Protein AF-A0A2W1N5X2-F1 (afdb_monomer)

Structure (mmCIF, N/CA/C/O backbone):
data_AF-A0A2W1N5X2-F1
#
_entry.id   AF-A0A2W1N5X2-F1
#
loop_
_atom_site.group_PDB
_atom_site.id
_atom_site.type_symbol
_atom_site.label_atom_id
_atom_site.label_alt_id
_atom_site.label_comp_id
_atom_site.label_asym_id
_atom_site.label_entity_id
_atom_site.label_seq_id
_atom_site.pdbx_PDB_ins_code
_atom_site.Cartn_x
_atom_site.Cartn_y
_atom_site.Cartn_z
_atom_site.occupancy
_atom_site.B_iso_or_equiv
_atom_site.auth_seq_id
_atom_site.auth_comp_id
_atom_site.auth_asym_id
_atom_site.auth_atom_id
_atom_site.pdbx_PDB_model_num
ATOM 1 N N . MET A 1 1 ? -10.687 -0.517 40.585 1.00 43.50 1 MET A N 1
ATOM 2 C CA . MET A 1 1 ? -9.460 -0.458 39.748 1.00 43.50 1 MET A CA 1
ATOM 3 C C . MET A 1 1 ? -9.466 -1.416 38.550 1.00 43.50 1 MET A C 1
ATOM 5 O O . MET A 1 1 ? -9.151 -0.956 37.464 1.00 43.50 1 MET A O 1
ATOM 9 N N . LYS A 1 2 ? -9.880 -2.692 38.673 1.00 55.28 2 LYS A N 1
ATOM 10 C CA . LYS A 1 2 ? -9.843 -3.676 37.559 1.00 55.28 2 LYS A CA 1
ATOM 11 C C . LYS A 1 2 ? -10.588 -3.278 36.264 1.00 55.28 2 LYS A C 1
ATOM 13 O O . LYS A 1 2 ? -10.100 -3.613 35.194 1.00 55.28 2 LYS A O 1
ATOM 18 N N . ASN A 1 3 ? -11.721 -2.568 36.329 1.00 58.81 3 ASN A N 1
ATOM 19 C CA . ASN A 1 3 ? -12.485 -2.202 35.119 1.00 58.81 3 ASN A CA 1
ATOM 20 C C . ASN A 1 3 ? -11.907 -1.006 34.344 1.00 58.81 3 ASN A C 1
ATOM 22 O O . ASN A 1 3 ? -11.941 -1.031 33.120 1.00 58.81 3 ASN A O 1
ATOM 26 N N . LYS A 1 4 ? -11.323 -0.000 35.015 1.00 66.44 4 LYS A N 1
ATOM 27 C CA . LYS A 1 4 ? -10.674 1.134 34.324 1.00 66.44 4 LYS A CA 1
ATOM 28 C C . LYS A 1 4 ? -9.495 0.657 33.470 1.00 66.44 4 LYS A C 1
ATOM 30 O O . LYS A 1 4 ? -9.368 1.060 32.322 1.00 66.44 4 LYS A O 1
ATOM 35 N N . ASN A 1 5 ? -8.708 -0.286 33.989 1.00 75.25 5 ASN A N 1
ATOM 36 C CA . ASN A 1 5 ? -7.581 -0.864 33.255 1.00 75.25 5 ASN A CA 1
ATOM 37 C C . ASN A 1 5 ? -8.031 -1.599 31.981 1.00 75.25 5 ASN A C 1
ATOM 39 O O . ASN A 1 5 ? -7.321 -1.553 30.986 1.00 75.25 5 ASN A O 1
ATOM 43 N N . LYS A 1 6 ? -9.221 -2.221 31.973 1.00 78.62 6 LYS A N 1
ATOM 44 C CA . LYS A 1 6 ? -9.764 -2.889 30.776 1.00 78.62 6 LYS A CA 1
ATOM 45 C C . LYS A 1 6 ? -10.110 -1.906 29.657 1.00 78.62 6 LYS A C 1
ATOM 47 O O . LYS A 1 6 ? -9.840 -2.212 28.504 1.00 78.62 6 LYS A O 1
ATOM 52 N N . PHE A 1 7 ? -10.655 -0.734 29.989 1.00 80.94 7 PHE A N 1
ATOM 53 C CA . PHE A 1 7 ? -10.954 0.304 28.995 1.00 80.94 7 PHE A CA 1
ATOM 54 C C . PHE A 1 7 ? -9.687 0.905 28.380 1.00 80.94 7 PHE A C 1
ATOM 56 O O . PHE A 1 7 ? -9.640 1.093 27.169 1.00 80.94 7 PHE A O 1
ATOM 63 N N . TYR A 1 8 ? -8.645 1.152 29.182 1.00 84.94 8 TYR A N 1
ATOM 64 C CA . TYR A 1 8 ? -7.361 1.610 28.644 1.00 84.94 8 TYR A CA 1
ATOM 65 C C . TYR A 1 8 ? -6.706 0.555 27.754 1.00 84.94 8 TYR A C 1
ATOM 67 O O . TYR A 1 8 ? -6.216 0.898 26.688 1.00 84.94 8 TYR A O 1
ATOM 75 N N . ILE A 1 9 ? -6.753 -0.724 28.141 1.00 83.94 9 ILE A N 1
ATOM 76 C CA . ILE A 1 9 ? -6.239 -1.817 27.304 1.00 83.94 9 ILE A CA 1
ATOM 77 C C . ILE A 1 9 ? -6.994 -1.886 25.971 1.00 83.94 9 ILE A C 1
ATOM 79 O O . ILE A 1 9 ? -6.348 -1.969 24.933 1.00 83.94 9 ILE A O 1
ATOM 83 N N . LEU A 1 10 ? -8.327 -1.797 25.992 1.00 84.50 10 LEU A N 1
ATOM 84 C CA . LEU A 1 10 ? -9.173 -1.767 24.792 1.00 84.50 10 LEU A CA 1
ATOM 85 C C . LEU A 1 10 ? -8.774 -0.615 23.865 1.00 84.50 10 LEU A C 1
ATOM 87 O O . LEU A 1 10 ? -8.395 -0.824 22.715 1.00 84.50 10 LEU A O 1
ATOM 91 N N . PHE A 1 11 ? -8.759 0.607 24.402 1.00 87.00 11 PHE A N 1
ATOM 92 C CA . PHE A 1 11 ? -8.424 1.792 23.622 1.00 87.00 11 PHE A CA 1
ATOM 93 C C . PHE A 1 11 ? -7.002 1.718 23.054 1.00 87.00 11 PHE A C 1
ATOM 95 O O . PHE A 1 11 ? -6.792 1.983 21.873 1.00 87.00 11 PHE A O 1
ATOM 102 N N . SER A 1 12 ? -6.027 1.304 23.866 1.00 89.69 12 SER A N 1
ATOM 103 C CA . SER A 1 12 ? -4.644 1.138 23.423 1.00 89.69 12 SER A CA 1
ATOM 104 C C . SER A 1 12 ? -4.493 0.044 22.366 1.00 89.69 12 SER A C 1
ATOM 106 O O . SER A 1 12 ? -3.724 0.234 21.431 1.00 89.69 12 SER A O 1
ATOM 108 N N . THR A 1 13 ? -5.223 -1.068 22.470 1.00 88.19 13 THR A N 1
ATOM 109 C CA . THR A 1 13 ? -5.143 -2.177 21.504 1.00 88.19 13 THR A CA 1
ATOM 110 C C . THR A 1 13 ? -5.645 -1.738 20.133 1.00 88.19 13 THR A C 1
ATOM 112 O O . THR A 1 13 ? -4.928 -1.886 19.143 1.00 88.19 13 THR A O 1
ATOM 115 N N . VAL A 1 14 ? -6.829 -1.120 20.074 1.00 89.00 14 VAL A N 1
ATOM 116 C CA . VAL A 1 14 ? -7.392 -0.592 18.822 1.00 89.00 14 VAL A CA 1
ATOM 117 C C . VAL A 1 14 ? -6.499 0.500 18.236 1.00 89.00 14 VAL A C 1
ATOM 119 O O . VAL A 1 14 ? -6.201 0.476 17.043 1.00 89.00 14 VAL A O 1
ATOM 122 N N . LEU A 1 15 ? -6.016 1.428 19.068 1.00 92.19 15 LEU A N 1
ATOM 123 C CA . LEU A 1 15 ? -5.140 2.508 18.616 1.00 92.19 15 LEU A CA 1
ATOM 124 C C . LEU A 1 15 ? -3.841 1.968 18.007 1.00 92.19 15 LEU A C 1
ATOM 126 O O . LEU A 1 15 ? -3.434 2.414 16.936 1.00 92.19 15 LEU A O 1
ATOM 130 N N . VAL A 1 16 ? -3.205 0.991 18.659 1.00 91.88 16 VAL A N 1
ATOM 131 C CA . VAL A 1 16 ? -1.983 0.355 18.152 1.00 91.88 16 VAL A CA 1
ATOM 132 C C . VAL A 1 16 ? -2.253 -0.363 16.831 1.00 91.88 16 VAL A C 1
ATOM 134 O O . VAL A 1 16 ? -1.475 -0.188 15.896 1.00 91.88 16 VAL A O 1
ATOM 137 N N . LEU A 1 17 ? -3.358 -1.108 16.709 1.00 89.94 17 LEU A N 1
ATOM 138 C CA . LEU A 1 17 ? -3.732 -1.773 15.455 1.00 89.94 17 LEU A CA 1
ATOM 139 C C . LEU A 1 17 ? -3.897 -0.771 14.304 1.00 89.94 17 LEU A C 1
ATOM 141 O O . LEU A 1 17 ? -3.339 -0.978 13.228 1.00 89.94 17 LEU A O 1
ATOM 145 N N . ILE A 1 18 ? -4.594 0.343 14.544 1.00 90.00 18 ILE A N 1
ATOM 146 C CA . ILE A 1 18 ? -4.801 1.395 13.538 1.00 90.00 18 ILE A CA 1
ATOM 147 C C . ILE A 1 18 ? -3.471 2.047 13.141 1.00 90.00 18 ILE A C 1
ATOM 149 O O . ILE A 1 18 ? -3.194 2.201 11.952 1.00 90.00 18 ILE A O 1
ATOM 153 N N . VAL A 1 19 ? -2.628 2.411 14.111 1.00 93.69 19 VAL A N 1
ATOM 154 C CA . VAL A 1 19 ? -1.335 3.065 13.846 1.00 93.69 19 VAL A CA 1
ATOM 155 C C . VAL A 1 19 ? -0.389 2.140 13.083 1.00 93.69 19 VAL A C 1
ATOM 157 O O . VAL A 1 19 ? 0.277 2.591 12.149 1.00 93.69 19 VAL A O 1
ATOM 160 N N . LEU A 1 20 ? -0.347 0.851 13.432 1.00 90.31 20 LEU A N 1
ATOM 161 C CA . LEU A 1 20 ? 0.455 -0.141 12.717 1.00 90.31 20 LEU A CA 1
ATOM 162 C C . LEU A 1 20 ? -0.046 -0.336 11.285 1.00 90.31 20 LEU A C 1
ATOM 164 O O . LEU A 1 20 ? 0.768 -0.319 10.363 1.00 90.31 20 LEU A O 1
ATOM 168 N N . ASN A 1 21 ? -1.365 -0.446 11.087 1.00 89.62 21 ASN A N 1
ATOM 169 C CA . ASN A 1 21 ? -1.948 -0.563 9.751 1.00 89.62 21 ASN A CA 1
ATOM 170 C C . ASN A 1 21 ? -1.631 0.676 8.894 1.00 89.62 21 ASN A C 1
ATOM 172 O O . ASN A 1 21 ? -1.143 0.562 7.772 1.00 89.62 21 ASN A O 1
ATOM 176 N N . GLN A 1 22 ? -1.791 1.879 9.453 1.00 90.75 22 GLN A N 1
ATOM 177 C CA . GLN A 1 22 ? -1.467 3.114 8.739 1.00 90.75 22 GLN A CA 1
ATOM 178 C C . GLN A 1 22 ? 0.028 3.217 8.410 1.00 90.75 22 GLN A C 1
ATOM 180 O O . GLN A 1 22 ? 0.391 3.607 7.302 1.00 90.75 22 GLN A O 1
ATOM 185 N N . SER A 1 23 ? 0.905 2.842 9.344 1.00 91.75 23 SER A N 1
ATOM 186 C CA . SER A 1 23 ? 2.359 2.829 9.125 1.00 91.75 23 SER A CA 1
ATOM 187 C C . SER A 1 23 ? 2.753 1.866 8.005 1.00 91.75 23 SER A C 1
ATOM 189 O O . SER A 1 23 ? 3.571 2.207 7.151 1.00 91.75 23 SER A O 1
ATOM 191 N N . PHE A 1 24 ? 2.126 0.689 7.972 1.00 89.81 24 PHE A N 1
ATOM 192 C CA . PHE A 1 24 ? 2.293 -0.296 6.910 1.00 89.81 24 PHE A CA 1
ATOM 193 C C . PHE A 1 24 ? 1.884 0.283 5.548 1.00 89.81 24 PHE A C 1
ATOM 195 O O . PHE A 1 24 ? 2.687 0.265 4.617 1.00 89.81 24 PHE A O 1
ATOM 202 N N . ILE A 1 25 ? 0.695 0.887 5.438 1.00 87.69 25 ILE A N 1
ATOM 203 C CA . ILE A 1 25 ? 0.225 1.512 4.189 1.00 87.69 25 ILE A CA 1
ATOM 204 C C . ILE A 1 25 ? 1.207 2.588 3.709 1.00 87.69 25 ILE A C 1
ATOM 206 O O . ILE A 1 25 ? 1.592 2.599 2.540 1.00 87.69 25 ILE A O 1
ATOM 210 N N . GLN A 1 26 ? 1.653 3.470 4.608 1.00 89.06 26 GLN A N 1
ATOM 211 C CA . GLN A 1 26 ? 2.588 4.544 4.262 1.00 89.06 26 GLN A CA 1
ATOM 212 C C . GLN A 1 26 ? 3.928 4.008 3.745 1.00 89.06 26 GLN A C 1
ATOM 214 O O . GLN A 1 26 ? 4.454 4.511 2.751 1.00 89.06 26 GLN A O 1
ATOM 219 N N . TYR A 1 27 ? 4.454 2.949 4.364 1.00 88.31 27 TYR A N 1
ATOM 220 C CA . TYR A 1 27 ? 5.669 2.282 3.899 1.00 88.31 27 TYR A CA 1
ATOM 221 C C . TYR A 1 27 ? 5.528 1.758 2.456 1.00 88.31 27 TYR A C 1
ATOM 223 O O . TYR A 1 27 ? 6.409 1.972 1.615 1.00 88.31 27 TYR A O 1
ATOM 231 N N . PHE A 1 28 ? 4.400 1.120 2.130 1.00 85.12 28 PHE A N 1
ATOM 232 C CA . PHE A 1 28 ? 4.164 0.592 0.783 1.00 85.12 28 PHE A CA 1
ATOM 233 C C . PHE A 1 28 ? 3.902 1.681 -0.261 1.00 85.12 28 PHE A C 1
ATOM 235 O O . PHE A 1 28 ? 4.399 1.575 -1.384 1.00 85.12 28 PHE A O 1
ATOM 242 N N . LEU A 1 29 ? 3.198 2.758 0.100 1.00 82.94 29 LEU A N 1
ATOM 243 C CA . LEU A 1 29 ? 3.015 3.914 -0.784 1.00 82.94 29 LEU A CA 1
ATOM 244 C C . LEU A 1 29 ? 4.345 4.577 -1.154 1.00 82.94 29 LEU A C 1
ATOM 246 O O . LEU A 1 29 ? 4.505 5.033 -2.285 1.00 82.94 29 LEU A O 1
ATOM 250 N N . HIS A 1 30 ? 5.319 4.591 -0.242 1.00 81.19 30 HIS A N 1
ATOM 251 C CA . HIS A 1 30 ? 6.655 5.082 -0.567 1.00 81.19 30 HIS A CA 1
ATOM 252 C C . HIS A 1 30 ? 7.349 4.190 -1.607 1.00 81.19 30 HIS A C 1
ATOM 254 O O . HIS A 1 30 ? 7.916 4.695 -2.572 1.00 81.19 30 HIS A O 1
ATOM 260 N N . THR A 1 31 ? 7.260 2.865 -1.460 1.00 79.56 31 THR A N 1
ATOM 261 C CA . THR A 1 31 ? 7.902 1.909 -2.385 1.00 79.56 31 THR A CA 1
ATOM 262 C C . THR A 1 31 ? 7.312 1.996 -3.798 1.00 79.56 31 THR A C 1
ATOM 264 O O . THR A 1 31 ? 8.042 1.914 -4.783 1.00 79.56 31 THR A O 1
ATOM 267 N N . LYS A 1 32 ? 6.008 2.273 -3.917 1.00 82.31 32 LYS A N 1
ATOM 268 C CA . LYS A 1 32 ? 5.355 2.527 -5.210 1.00 82.31 32 LYS A CA 1
ATOM 269 C C . LYS A 1 32 ? 5.988 3.651 -6.024 1.00 82.31 32 LYS A C 1
ATOM 271 O O . LYS A 1 32 ? 5.991 3.595 -7.252 1.00 82.31 32 LYS A O 1
ATOM 276 N N . LYS A 1 33 ? 6.482 4.699 -5.360 1.00 81.69 33 LYS A N 1
ATOM 277 C CA . LYS A 1 33 ? 7.105 5.836 -6.046 1.00 81.69 33 LYS A CA 1
ATOM 278 C C . LYS A 1 33 ? 8.379 5.407 -6.775 1.00 81.69 33 LYS A C 1
ATOM 280 O O . LYS A 1 33 ? 8.617 5.853 -7.897 1.00 81.69 33 LYS A O 1
ATOM 285 N N . ASP A 1 34 ? 9.154 4.520 -6.159 1.00 82.69 34 ASP A N 1
ATOM 286 C CA . ASP A 1 34 ? 10.386 3.985 -6.736 1.00 82.69 34 ASP A CA 1
ATOM 287 C C . ASP A 1 34 ? 10.080 3.046 -7.917 1.00 82.69 34 ASP A C 1
ATOM 289 O O . ASP A 1 34 ? 10.733 3.127 -8.958 1.00 82.69 34 ASP A O 1
ATOM 293 N N . GLU A 1 35 ? 9.028 2.225 -7.812 1.00 86.44 35 GLU A N 1
ATOM 294 C CA . GLU A 1 35 ? 8.560 1.360 -8.908 1.00 86.44 35 GLU A CA 1
ATOM 295 C C . GLU A 1 35 ? 8.083 2.174 -10.124 1.00 86.44 35 GLU A C 1
ATOM 297 O O . GLU A 1 35 ? 8.447 1.867 -11.261 1.00 86.44 35 GLU A O 1
ATOM 302 N N . ALA A 1 36 ? 7.350 3.271 -9.905 1.00 89.94 36 ALA A N 1
ATOM 303 C CA . ALA A 1 36 ? 6.938 4.174 -10.982 1.00 89.94 36 ALA A CA 1
ATOM 304 C C . ALA A 1 36 ? 8.138 4.842 -11.680 1.00 89.94 36 ALA A C 1
ATOM 306 O O . ALA A 1 36 ? 8.142 5.009 -12.903 1.00 89.94 36 ALA A O 1
ATOM 307 N N . LEU A 1 37 ? 9.179 5.204 -10.919 1.00 89.06 37 LEU A N 1
ATOM 308 C CA . LEU A 1 37 ? 10.418 5.740 -11.479 1.00 89.06 37 LEU A CA 1
ATOM 309 C C . LEU A 1 37 ? 11.132 4.697 -12.352 1.00 89.06 37 LEU A C 1
ATOM 311 O O . LEU A 1 37 ? 11.557 5.029 -13.459 1.00 89.06 37 LEU A O 1
ATOM 315 N N . LEU A 1 38 ? 11.233 3.449 -11.886 1.00 90.19 38 LEU A N 1
ATOM 316 C CA . LEU A 1 38 ? 11.813 2.342 -12.650 1.00 90.19 38 LEU A CA 1
ATOM 317 C C . LEU A 1 38 ? 11.075 2.127 -13.980 1.00 90.19 38 LEU A C 1
ATOM 319 O O . LEU A 1 38 ? 11.723 2.087 -15.026 1.00 90.19 38 L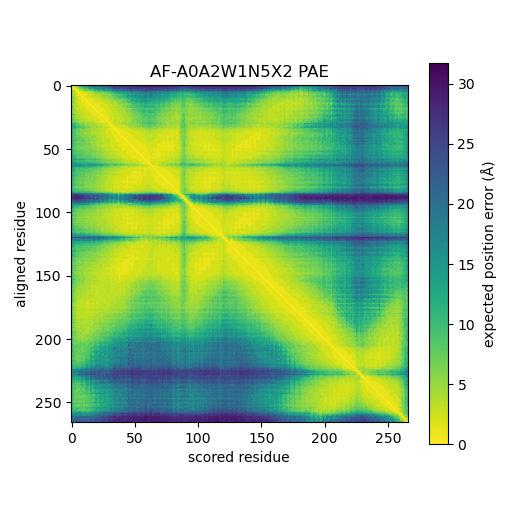EU A O 1
ATOM 323 N N . ILE A 1 39 ? 9.740 2.038 -13.954 1.00 92.81 39 ILE A N 1
ATOM 324 C CA . ILE A 1 39 ? 8.909 1.846 -15.157 1.00 92.81 39 ILE A CA 1
ATOM 325 C C . ILE A 1 39 ? 9.127 2.992 -16.150 1.00 92.81 39 ILE A C 1
ATOM 327 O O . ILE A 1 39 ? 9.287 2.756 -17.348 1.00 92.81 39 ILE A O 1
ATOM 331 N N . ASN A 1 40 ? 9.218 4.234 -15.669 1.00 93.69 40 ASN A N 1
ATOM 332 C CA . ASN A 1 40 ? 9.481 5.385 -16.528 1.00 93.69 40 ASN A CA 1
ATOM 333 C C . ASN A 1 40 ? 10.879 5.326 -17.177 1.00 93.69 40 ASN A C 1
ATOM 335 O O . ASN A 1 40 ? 11.014 5.548 -18.380 1.00 93.69 40 ASN A O 1
ATOM 339 N N . ILE A 1 41 ? 11.923 4.977 -16.414 1.00 92.75 41 ILE A N 1
ATOM 340 C CA . ILE A 1 41 ? 13.295 4.826 -16.938 1.00 92.75 41 ILE A CA 1
ATOM 341 C C . ILE A 1 41 ? 13.374 3.661 -17.940 1.00 92.75 41 ILE A C 1
ATOM 343 O O . ILE A 1 41 ? 14.026 3.782 -18.981 1.00 92.75 41 ILE A O 1
ATOM 347 N N . ALA A 1 42 ? 12.674 2.554 -17.680 1.00 93.62 42 ALA A N 1
ATOM 348 C CA . ALA A 1 42 ? 12.537 1.447 -18.623 1.00 93.62 42 ALA A CA 1
ATOM 349 C C . ALA A 1 42 ? 11.800 1.892 -19.902 1.00 93.62 42 ALA A C 1
ATOM 351 O O . ALA A 1 42 ? 12.253 1.638 -21.019 1.00 93.62 42 ALA A O 1
ATOM 352 N N . GLY A 1 43 ? 10.718 2.660 -19.762 1.00 95.75 43 GLY A N 1
ATOM 353 C CA . GLY A 1 43 ? 9.997 3.262 -20.880 1.00 95.75 43 GLY A CA 1
ATOM 354 C C . GLY A 1 43 ? 10.875 4.191 -21.724 1.00 95.75 43 GLY A C 1
ATOM 355 O O . GLY A 1 43 ? 10.809 4.142 -22.956 1.00 95.75 43 GLY A O 1
ATOM 356 N N . GLN A 1 44 ? 11.747 4.971 -21.077 1.00 96.38 44 GLN A N 1
ATOM 357 C CA . GLN A 1 44 ? 12.702 5.877 -21.717 1.00 96.38 44 GLN A CA 1
ATOM 358 C C . GLN A 1 44 ? 13.670 5.144 -22.659 1.00 96.38 44 GLN A C 1
ATOM 360 O O . GLN A 1 44 ? 14.038 5.705 -23.692 1.00 96.38 44 GLN A O 1
ATOM 365 N N . GLN A 1 45 ? 14.032 3.888 -22.368 1.00 97.31 45 GLN A N 1
ATOM 366 C CA . GLN A 1 45 ? 14.923 3.092 -23.224 1.00 97.31 45 GLN A CA 1
ATOM 367 C C . GLN A 1 45 ? 14.385 2.961 -24.655 1.00 97.31 45 GLN A C 1
ATOM 369 O O . GLN A 1 45 ? 15.138 3.036 -25.625 1.00 97.31 45 GLN A O 1
ATOM 374 N N . ARG A 1 46 ? 13.062 2.822 -24.803 1.00 97.75 46 ARG A N 1
ATOM 375 C CA . ARG A 1 46 ? 12.396 2.729 -26.111 1.00 97.75 46 ARG A CA 1
ATOM 376 C C . ARG A 1 46 ? 12.578 4.017 -26.904 1.00 97.75 46 ARG A C 1
ATOM 378 O O . ARG A 1 46 ? 12.989 3.973 -28.061 1.00 97.75 46 ARG A O 1
ATOM 385 N N . MET A 1 47 ? 12.352 5.160 -26.255 1.00 98.00 47 MET A N 1
ATOM 386 C CA . MET A 1 47 ? 12.548 6.482 -26.854 1.00 98.00 47 MET A CA 1
ATOM 387 C C . MET A 1 47 ? 14.011 6.708 -27.245 1.00 98.00 47 MET A C 1
ATOM 389 O O . MET A 1 47 ? 14.274 7.125 -28.370 1.00 98.00 47 MET A O 1
ATOM 393 N N . LEU A 1 48 ? 14.959 6.378 -26.363 1.00 98.25 48 LEU A N 1
ATOM 394 C CA . LEU A 1 48 ? 16.388 6.552 -26.628 1.00 98.25 48 LEU A CA 1
ATOM 395 C C . LEU A 1 48 ? 16.864 5.671 -27.791 1.00 98.25 48 LEU A C 1
ATOM 397 O O . LEU A 1 48 ? 17.545 6.175 -28.682 1.00 98.25 48 LEU A O 1
ATOM 401 N N . SER A 1 49 ? 16.423 4.409 -27.864 1.00 98.12 49 SER A N 1
ATOM 402 C CA . SER A 1 49 ? 16.745 3.512 -28.987 1.00 98.12 49 SER A CA 1
ATOM 403 C C . SER A 1 49 ? 16.268 4.068 -30.340 1.00 98.12 49 SER A C 1
ATOM 405 O O . SER A 1 49 ? 17.001 4.048 -31.331 1.00 98.12 49 SER A O 1
ATOM 407 N N . GLN A 1 50 ? 15.062 4.646 -30.376 1.00 98.19 50 GLN A N 1
ATOM 408 C CA . GLN A 1 50 ? 14.499 5.264 -31.577 1.00 98.19 50 GLN A CA 1
ATOM 409 C C . GLN A 1 50 ? 15.164 6.597 -31.914 1.00 98.19 50 GLN A C 1
ATOM 411 O O . GLN A 1 50 ? 15.375 6.902 -33.088 1.00 98.19 50 GLN A O 1
ATOM 416 N N . ARG A 1 51 ? 15.544 7.382 -30.902 1.00 98.19 51 ARG A N 1
ATOM 417 C CA . ARG A 1 51 ? 16.296 8.624 -31.084 1.00 98.19 51 ARG A CA 1
ATOM 418 C C . ARG A 1 51 ? 17.669 8.353 -31.695 1.00 98.19 51 ARG A C 1
ATOM 420 O O . ARG A 1 51 ? 18.042 9.051 -32.635 1.00 98.19 51 ARG A O 1
ATOM 427 N N . VAL A 1 52 ? 18.376 7.324 -31.223 1.00 96.94 52 VAL A N 1
ATOM 428 C CA . VAL A 1 52 ? 19.638 6.854 -31.818 1.00 96.94 52 VAL A CA 1
ATOM 429 C C . VAL A 1 52 ? 19.423 6.504 -33.290 1.00 96.94 52 VAL A C 1
ATOM 431 O O . VAL A 1 52 ? 20.077 7.093 -34.145 1.00 96.94 52 VAL A O 1
ATOM 434 N N . ASN A 1 53 ? 18.433 5.664 -33.608 1.00 95.75 53 ASN A N 1
ATOM 435 C CA . ASN A 1 53 ? 18.097 5.307 -34.991 1.00 95.75 53 ASN A CA 1
ATOM 436 C C . ASN A 1 53 ? 17.817 6.547 -35.878 1.00 95.75 53 ASN A C 1
ATOM 438 O O . ASN A 1 53 ? 18.385 6.725 -36.961 1.00 95.75 53 ASN A O 1
ATOM 442 N N . GLN A 1 54 ? 17.002 7.483 -35.382 1.00 97.56 54 GLN A N 1
ATOM 443 C CA . GLN A 1 54 ? 16.670 8.716 -36.097 1.00 97.56 54 GLN A CA 1
ATOM 444 C C . GLN A 1 54 ? 17.900 9.607 -36.340 1.00 97.56 54 GLN A C 1
ATOM 446 O O . GLN A 1 54 ? 18.043 10.193 -37.420 1.00 97.56 54 GLN A O 1
ATOM 451 N N . LEU A 1 55 ? 18.786 9.739 -35.350 1.00 95.88 55 LEU A N 1
ATOM 452 C CA . LEU A 1 55 ? 20.006 10.539 -35.460 1.00 95.88 55 LEU A CA 1
ATOM 453 C C . LEU A 1 55 ? 21.042 9.881 -36.377 1.00 95.88 55 LEU A C 1
ATOM 455 O O . LEU A 1 55 ? 21.738 10.600 -37.096 1.00 95.88 55 LEU A O 1
ATOM 459 N N . SER A 1 56 ? 21.095 8.548 -36.445 1.00 93.94 56 SER A N 1
ATOM 460 C CA . SER A 1 56 ? 21.890 7.823 -37.444 1.00 93.94 56 SER A CA 1
ATOM 461 C C . SER A 1 56 ? 21.439 8.159 -38.867 1.00 93.94 56 SER A C 1
ATOM 463 O O . SER A 1 56 ? 22.263 8.540 -39.700 1.00 93.94 56 SER A O 1
ATOM 465 N N . TYR A 1 57 ? 20.129 8.142 -39.133 1.00 95.31 57 TYR A N 1
ATOM 466 C CA . TYR A 1 57 ? 19.584 8.544 -40.435 1.00 95.31 57 TYR A CA 1
ATOM 467 C C . TYR A 1 57 ? 19.896 10.011 -40.778 1.00 95.31 57 TYR A C 1
ATOM 469 O O . TYR A 1 57 ? 20.345 10.326 -41.884 1.00 95.31 57 TYR A O 1
ATOM 477 N N . ARG A 1 58 ? 19.689 10.933 -39.827 1.00 95.00 58 ARG A N 1
ATOM 478 C CA . ARG A 1 58 ? 19.987 12.363 -40.026 1.00 95.00 58 ARG A CA 1
ATOM 479 C C . ARG A 1 58 ? 21.478 12.614 -40.244 1.00 95.00 58 ARG A C 1
ATOM 481 O O . ARG A 1 58 ? 21.828 13.481 -41.040 1.00 95.00 58 ARG A O 1
ATOM 488 N N . SER A 1 59 ? 22.347 11.854 -39.581 1.00 92.62 59 SER A N 1
ATOM 489 C CA . SER A 1 59 ? 23.796 11.959 -39.761 1.00 92.62 59 SER A CA 1
ATOM 490 C C . SER A 1 59 ? 24.205 11.637 -41.197 1.00 92.62 59 SER A C 1
ATOM 492 O O . SER A 1 59 ? 25.022 12.358 -41.751 1.00 92.62 59 SER A O 1
ATOM 494 N N . ILE A 1 60 ? 23.576 10.660 -41.853 1.00 92.25 60 ILE A N 1
ATOM 495 C CA . ILE A 1 60 ? 23.814 10.393 -43.284 1.00 92.25 60 ILE A CA 1
ATOM 496 C C . ILE A 1 60 ? 23.287 11.537 -44.144 1.00 92.25 60 ILE A C 1
ATOM 498 O O . ILE A 1 60 ? 24.011 12.099 -44.963 1.00 92.25 60 ILE A O 1
ATOM 502 N N . LYS A 1 61 ? 22.017 11.908 -43.938 1.00 93.38 61 LYS A N 1
ATOM 503 C CA . LYS A 1 61 ? 21.325 12.895 -44.777 1.00 93.38 61 LYS A CA 1
ATOM 504 C C . LYS A 1 61 ? 21.999 14.270 -44.767 1.00 93.38 61 LYS A C 1
ATOM 506 O O . LYS A 1 61 ? 21.927 14.991 -45.757 1.00 93.38 61 LYS A O 1
ATOM 511 N N . PHE A 1 62 ? 22.631 14.635 -43.654 1.00 92.75 62 PHE A N 1
ATOM 512 C CA . PHE A 1 62 ? 23.232 15.950 -43.443 1.00 92.75 62 PHE A CA 1
ATOM 513 C C . PHE A 1 62 ? 24.751 15.890 -43.225 1.00 92.75 62 PHE A C 1
ATOM 515 O O . PHE A 1 62 ? 25.296 16.726 -42.506 1.00 92.75 62 PHE A O 1
ATOM 522 N N . GLY A 1 63 ? 25.437 14.907 -43.819 1.00 87.50 63 GLY A N 1
ATOM 523 C CA . GLY A 1 63 ? 26.904 14.887 -43.899 1.00 87.50 63 GLY A CA 1
ATOM 524 C C . GLY A 1 63 ? 27.620 14.877 -42.543 1.00 87.50 63 GLY A C 1
ATOM 525 O O . GLY A 1 63 ? 28.592 15.596 -42.349 1.00 87.50 63 GLY A O 1
ATOM 526 N N . GLY A 1 64 ? 27.111 14.112 -41.579 1.00 86.81 64 GLY A N 1
ATOM 527 C CA . GLY A 1 64 ? 27.700 13.929 -40.251 1.00 86.81 64 GLY A CA 1
ATOM 528 C C . GLY A 1 64 ? 27.320 14.990 -39.216 1.00 86.81 64 GLY A C 1
ATOM 529 O O . GLY A 1 64 ? 27.698 14.852 -38.056 1.00 86.81 64 GLY A O 1
ATOM 530 N N . ARG A 1 65 ? 26.523 16.008 -39.578 1.00 92.44 65 ARG A N 1
ATOM 531 C CA . ARG A 1 65 ? 26.146 17.121 -38.680 1.00 92.44 65 ARG A CA 1
ATOM 532 C C . ARG A 1 65 ? 25.582 16.687 -37.321 1.00 92.44 65 ARG A C 1
ATOM 534 O O . ARG A 1 65 ? 25.797 17.374 -36.334 1.00 92.44 65 ARG A O 1
ATOM 541 N N . TYR A 1 66 ? 24.867 15.564 -37.281 1.00 93.62 66 TYR A N 1
ATOM 542 C CA . TYR A 1 66 ? 24.190 15.045 -36.085 1.00 93.62 66 TYR A CA 1
ATOM 543 C C . TYR A 1 66 ? 24.974 13.937 -35.367 1.00 93.62 66 TYR A C 1
ATO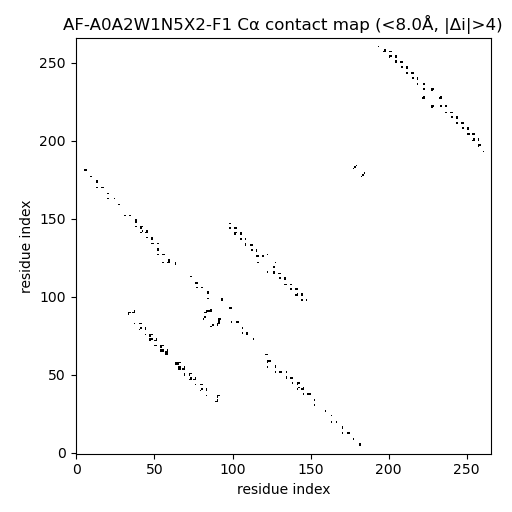M 545 O O . TYR A 1 66 ? 24.444 13.301 -34.458 1.00 93.62 66 TYR A O 1
ATOM 553 N N . TYR A 1 67 ? 26.227 13.686 -35.756 1.00 91.69 67 TYR A N 1
ATOM 554 C CA . TYR A 1 67 ? 27.020 12.595 -35.191 1.00 91.69 67 TYR A CA 1
ATOM 555 C C . TYR A 1 67 ? 27.315 12.792 -33.697 1.00 91.69 67 TYR A C 1
ATOM 557 O O . TYR A 1 67 ? 27.258 11.839 -32.927 1.00 91.69 67 TYR A O 1
ATOM 565 N N . GLN A 1 68 ? 27.564 14.030 -33.260 1.00 92.25 68 GLN A N 1
ATOM 566 C CA . GLN A 1 68 ? 27.761 14.330 -31.838 1.00 92.25 68 GLN A CA 1
ATOM 567 C C . GLN A 1 68 ? 26.484 14.080 -31.023 1.00 92.25 68 GLN A C 1
ATOM 569 O O . GLN A 1 68 ? 26.541 13.407 -29.998 1.00 92.25 68 GLN A O 1
ATOM 574 N N . ASP A 1 69 ? 25.324 14.537 -31.506 1.00 95.75 69 ASP A N 1
ATOM 575 C CA . ASP A 1 69 ? 24.031 14.281 -30.854 1.00 95.75 69 ASP A CA 1
ATOM 576 C C . ASP A 1 69 ? 23.717 12.782 -30.771 1.00 95.75 69 ASP A C 1
ATOM 578 O O . ASP A 1 69 ? 23.152 12.313 -29.783 1.00 95.75 69 ASP A O 1
ATOM 582 N N . LEU A 1 70 ? 24.074 12.025 -31.816 1.00 95.31 70 LEU A N 1
ATOM 583 C CA . LEU A 1 70 ? 23.946 10.570 -31.857 1.00 95.31 70 LEU A CA 1
ATOM 584 C C . LEU A 1 70 ? 24.785 9.913 -30.756 1.00 95.31 70 LEU A C 1
ATOM 586 O O . LEU A 1 70 ? 24.259 9.093 -30.008 1.00 95.31 70 LEU A O 1
ATOM 590 N N . GLN A 1 71 ? 26.057 10.303 -30.640 1.00 94.75 71 GLN A N 1
ATOM 591 C CA . GLN A 1 71 ? 26.967 9.805 -29.607 1.00 94.75 71 GLN A CA 1
ATOM 592 C C . GLN A 1 71 ? 26.453 10.137 -28.201 1.00 94.75 71 GLN A C 1
ATOM 594 O O . GLN A 1 71 ? 26.361 9.250 -27.356 1.00 94.75 71 GLN A O 1
ATOM 599 N N . HIS A 1 72 ? 26.005 11.373 -27.966 1.00 96.12 72 HIS A N 1
ATOM 600 C CA . HIS A 1 72 ? 25.377 11.750 -26.697 1.00 96.12 72 HIS A CA 1
ATOM 601 C C . HIS A 1 72 ? 24.130 10.911 -26.389 1.00 96.12 72 HIS A C 1
ATOM 603 O O . HIS A 1 72 ? 24.002 10.382 -25.289 1.00 96.12 72 HIS A O 1
ATOM 609 N N . SER A 1 73 ? 23.239 10.720 -27.367 1.00 97.69 73 SER A N 1
ATOM 610 C CA . SER A 1 73 ? 22.030 9.912 -27.175 1.00 97.69 73 SER A CA 1
ATOM 611 C C . SER A 1 73 ? 22.340 8.439 -26.890 1.00 97.69 73 SER A C 1
ATOM 613 O O . SER A 1 73 ? 21.562 7.793 -26.189 1.00 97.69 73 SER A O 1
ATOM 615 N N . LEU A 1 74 ? 23.432 7.897 -27.435 1.00 97.06 74 LEU A N 1
ATOM 616 C CA . LEU A 1 74 ? 23.888 6.541 -27.137 1.00 97.06 74 LEU A CA 1
ATOM 617 C C . LEU A 1 74 ? 24.445 6.439 -25.711 1.00 97.06 74 LEU A C 1
ATOM 619 O O . LEU A 1 74 ? 24.112 5.493 -25.000 1.00 97.06 74 LEU A O 1
ATOM 623 N N . VAL A 1 75 ? 25.231 7.423 -25.268 1.00 96.75 75 VAL A N 1
ATOM 624 C CA . VAL A 1 75 ? 25.734 7.487 -23.885 1.00 96.75 75 VAL A CA 1
ATOM 625 C C . VAL A 1 75 ? 24.578 7.589 -22.885 1.00 96.75 75 VAL A C 1
ATOM 627 O O . VAL A 1 75 ? 24.557 6.869 -21.881 1.00 96.75 75 VAL A O 1
ATOM 630 N N . ASP A 1 76 ? 23.574 8.422 -23.170 1.00 96.69 76 ASP A N 1
ATOM 631 C CA . ASP A 1 76 ? 22.354 8.524 -22.359 1.00 96.69 76 ASP A CA 1
ATOM 632 C C . ASP A 1 76 ? 21.606 7.186 -22.310 1.00 96.69 76 ASP A C 1
ATOM 634 O O . ASP A 1 76 ? 21.160 6.751 -21.247 1.00 96.69 76 ASP A O 1
ATOM 638 N N . TRP A 1 77 ? 21.497 6.501 -23.451 1.00 97.44 77 TRP A N 1
ATOM 639 C CA . TRP A 1 77 ? 20.867 5.186 -23.535 1.00 97.44 77 TRP A CA 1
ATOM 640 C C . TRP A 1 77 ? 21.599 4.148 -22.683 1.00 97.44 77 TRP A C 1
ATOM 642 O O . TRP A 1 77 ? 20.987 3.500 -21.836 1.00 97.44 77 TRP A O 1
ATOM 652 N N . GLN A 1 78 ? 22.916 4.036 -22.843 1.00 95.50 78 GLN A N 1
ATOM 653 C CA . GLN A 1 78 ? 23.734 3.071 -22.118 1.00 95.50 78 GLN A CA 1
ATOM 654 C C . GLN A 1 78 ? 23.739 3.333 -20.610 1.00 95.50 78 GLN A C 1
ATOM 656 O O . GLN A 1 78 ? 23.540 2.406 -19.824 1.00 95.50 78 GLN A O 1
ATOM 661 N N . SER A 1 79 ? 23.945 4.583 -20.191 1.00 92.88 79 SER A N 1
ATOM 662 C CA . SER A 1 79 ? 23.964 4.949 -18.771 1.00 92.88 79 SER A CA 1
ATOM 663 C C . SER A 1 79 ? 22.602 4.729 -18.111 1.00 92.88 79 SER A C 1
ATOM 665 O O . SER A 1 79 ? 22.531 4.185 -17.009 1.00 92.88 79 SER A O 1
ATOM 667 N N . SER A 1 80 ? 21.508 5.067 -18.798 1.00 92.44 80 SER A N 1
ATOM 668 C CA . SER A 1 80 ? 20.148 4.816 -18.320 1.00 92.44 80 SER A CA 1
ATOM 669 C C . SER A 1 80 ? 19.854 3.313 -18.202 1.00 92.44 80 SER A C 1
ATOM 671 O O . SER A 1 80 ? 19.324 2.871 -17.183 1.00 92.44 80 SER A O 1
ATOM 673 N N . HIS A 1 81 ? 20.291 2.499 -19.169 1.00 93.50 81 HIS A N 1
ATOM 674 C CA . HIS A 1 81 ? 20.167 1.037 -19.104 1.00 93.50 81 HIS A CA 1
ATOM 675 C C . HIS A 1 81 ? 20.976 0.423 -17.954 1.00 93.50 81 HIS A C 1
ATOM 677 O O . HIS A 1 81 ? 20.491 -0.447 -17.231 1.00 93.50 81 HIS A O 1
ATOM 683 N N . LEU A 1 82 ? 22.196 0.917 -17.726 1.00 89.94 82 LEU A N 1
ATOM 684 C CA . LEU A 1 82 ? 23.037 0.499 -16.603 1.00 89.94 82 LEU A CA 1
ATOM 685 C C . LEU A 1 82 ? 22.425 0.862 -15.249 1.00 89.94 82 LEU A C 1
ATOM 687 O O . LEU A 1 82 ? 22.538 0.075 -14.314 1.00 89.94 82 LEU A O 1
ATOM 691 N N . ARG A 1 83 ? 21.729 2.000 -15.137 1.00 86.56 83 ARG A N 1
ATOM 692 C CA . ARG A 1 83 ? 20.981 2.358 -13.918 1.00 86.56 83 ARG A CA 1
ATOM 693 C C . ARG A 1 83 ? 19.866 1.360 -13.611 1.00 86.56 83 ARG A C 1
ATOM 695 O O . ARG A 1 83 ? 19.623 1.082 -12.441 1.00 86.56 83 ARG A O 1
ATOM 702 N N . ILE A 1 84 ? 19.224 0.801 -14.641 1.00 89.00 84 ILE A N 1
ATOM 703 C CA . ILE A 1 84 ? 18.256 -0.290 -14.474 1.00 89.00 84 ILE A CA 1
ATOM 704 C C . ILE A 1 84 ? 18.987 -1.569 -14.039 1.00 89.00 84 ILE A C 1
ATOM 706 O O . ILE A 1 84 ? 18.583 -2.195 -13.068 1.00 89.00 84 ILE A O 1
ATOM 710 N N . MET A 1 85 ? 20.068 -1.963 -14.718 1.00 85.00 85 MET A N 1
ATOM 711 C CA . MET A 1 85 ? 20.745 -3.246 -14.470 1.00 85.00 85 MET A CA 1
ATOM 712 C C . MET A 1 85 ? 21.531 -3.325 -13.163 1.00 85.00 85 MET A C 1
ATOM 714 O O . MET A 1 85 ? 21.400 -4.300 -12.427 1.00 85.00 85 MET A O 1
ATOM 718 N N . ASN A 1 86 ? 22.405 -2.350 -12.931 1.00 73.75 86 ASN A N 1
ATOM 719 C CA . ASN A 1 86 ? 23.386 -2.413 -11.856 1.00 73.75 86 ASN A CA 1
ATOM 720 C C . ASN A 1 86 ? 22.807 -1.935 -10.541 1.00 73.75 86 ASN A C 1
ATOM 722 O O . ASN A 1 86 ? 23.251 -2.428 -9.517 1.00 73.75 86 ASN A O 1
ATOM 726 N N . GLY A 1 87 ? 21.830 -1.024 -10.599 1.00 57.16 87 GLY A N 1
ATOM 727 C CA . GLY A 1 87 ? 21.240 -0.385 -9.437 1.00 57.16 87 GLY A CA 1
ATOM 728 C C . GLY A 1 87 ? 22.293 0.239 -8.517 1.00 57.16 87 GLY A C 1
ATOM 729 O O . GLY A 1 87 ? 22.974 -0.454 -7.771 1.00 57.16 87 GLY A O 1
ATOM 730 N N . ASP A 1 88 ? 22.301 1.563 -8.393 1.00 52.28 88 ASP A N 1
ATOM 731 C CA . ASP A 1 88 ? 22.402 2.042 -7.009 1.00 52.28 88 ASP A CA 1
ATOM 732 C C . ASP A 1 88 ? 21.226 1.402 -6.246 1.00 52.28 88 ASP A C 1
ATOM 734 O O . ASP A 1 88 ? 20.195 1.160 -6.881 1.00 52.28 88 ASP A O 1
ATOM 738 N N . ASP A 1 89 ? 21.392 1.101 -4.951 1.00 51.66 89 ASP A N 1
ATOM 739 C CA . ASP A 1 89 ? 20.571 0.281 -4.016 1.00 51.66 89 ASP A CA 1
ATOM 740 C C . ASP A 1 89 ? 19.014 0.380 -4.074 1.00 51.66 89 ASP A C 1
ATOM 742 O O . ASP A 1 89 ? 18.297 -0.200 -3.254 1.00 51.66 89 ASP A O 1
ATOM 746 N N . PHE A 1 90 ? 18.437 1.104 -5.029 1.00 50.25 90 PHE A N 1
ATOM 747 C CA . PHE A 1 90 ? 17.063 1.563 -5.089 1.00 50.25 90 PHE A CA 1
ATOM 748 C C . PHE A 1 90 ? 16.293 1.270 -6.394 1.00 50.25 90 PHE A C 1
ATOM 750 O O . PHE A 1 90 ? 15.072 1.249 -6.305 1.00 50.25 90 PHE A O 1
ATOM 757 N N . ILE A 1 91 ? 16.898 1.000 -7.568 1.00 56.16 91 ILE A N 1
ATOM 758 C CA . ILE A 1 91 ? 16.124 1.100 -8.840 1.00 56.16 91 ILE A CA 1
ATOM 759 C C . ILE A 1 91 ? 15.572 -0.225 -9.407 1.00 56.16 91 ILE A C 1
ATOM 761 O O . ILE A 1 91 ? 14.355 -0.353 -9.447 1.00 56.16 91 ILE A O 1
ATOM 765 N N . SER A 1 92 ? 16.358 -1.238 -9.810 1.00 61.19 92 SER A N 1
ATOM 766 C CA . SER A 1 92 ? 15.778 -2.557 -10.174 1.00 61.19 92 SER A CA 1
ATOM 767 C C . SER A 1 92 ? 16.034 -3.606 -9.087 1.00 61.19 92 SER A C 1
ATOM 769 O O . SER A 1 92 ? 16.879 -4.492 -9.165 1.00 61.19 92 SER A O 1
ATOM 771 N N . LYS A 1 93 ? 15.247 -3.536 -8.008 1.00 66.62 93 LYS A N 1
ATOM 772 C CA . LYS A 1 93 ? 15.213 -4.588 -6.970 1.00 66.62 93 LYS A CA 1
ATOM 773 C C . LYS A 1 93 ? 14.553 -5.889 -7.456 1.00 66.62 93 LYS A C 1
ATOM 775 O O . LYS A 1 93 ? 14.220 -6.746 -6.634 1.00 66.62 93 LYS A O 1
ATOM 780 N N . THR A 1 94 ? 14.333 -6.055 -8.766 1.00 74.12 94 THR A N 1
ATOM 781 C CA . THR A 1 94 ? 13.658 -7.242 -9.291 1.00 74.12 94 THR A CA 1
ATOM 782 C C . THR A 1 94 ? 14.472 -8.498 -8.977 1.00 74.12 94 THR A C 1
ATOM 784 O O . THR A 1 94 ? 15.691 -8.578 -9.171 1.00 74.12 94 THR A O 1
ATOM 787 N N . LYS A 1 95 ? 13.790 -9.509 -8.442 1.00 80.44 95 LYS A N 1
ATOM 788 C CA . LYS A 1 95 ? 14.358 -10.849 -8.234 1.00 80.44 95 LYS A CA 1
ATOM 789 C C . LYS A 1 95 ? 14.051 -11.775 -9.408 1.00 80.44 95 LYS A C 1
ATOM 791 O O . LYS A 1 95 ? 14.549 -12.901 -9.424 1.00 80.44 95 LYS A O 1
ATOM 796 N N . ASN A 1 96 ? 13.262 -11.311 -10.377 1.00 86.69 96 ASN A N 1
ATOM 797 C CA . ASN A 1 96 ? 12.865 -12.105 -11.521 1.00 86.69 96 ASN A CA 1
ATOM 798 C C . ASN A 1 96 ? 14.082 -12.366 -12.424 1.00 86.69 96 ASN A C 1
ATOM 800 O O . ASN A 1 96 ? 14.674 -11.448 -12.995 1.00 86.69 96 ASN A O 1
ATOM 804 N N . LYS A 1 97 ? 14.477 -13.640 -12.522 1.00 89.00 97 LYS A N 1
ATOM 805 C CA . LYS A 1 97 ? 15.616 -14.068 -13.343 1.00 89.00 97 LYS A CA 1
ATOM 806 C C . LYS A 1 97 ? 15.375 -13.797 -14.827 1.00 89.00 97 LYS A C 1
ATOM 808 O O . LYS A 1 97 ? 16.317 -13.443 -15.522 1.00 89.00 97 LYS A O 1
ATOM 813 N N . GLU A 1 98 ? 14.135 -13.920 -15.289 1.00 91.56 98 GLU A N 1
ATOM 814 C CA . GLU A 1 98 ? 13.776 -13.694 -16.686 1.00 91.56 98 GLU A CA 1
ATOM 815 C C . GLU A 1 98 ? 14.001 -12.233 -17.089 1.00 91.56 98 GLU A C 1
ATOM 817 O O . GLU A 1 98 ? 14.698 -11.967 -18.066 1.00 91.56 98 GLU A O 1
ATOM 822 N N . ILE A 1 99 ? 13.524 -11.284 -16.273 1.00 91.44 99 ILE A N 1
ATOM 823 C CA . ILE A 1 99 ? 13.750 -9.846 -16.490 1.00 91.44 99 ILE A CA 1
ATOM 824 C C . ILE A 1 99 ? 15.253 -9.535 -16.524 1.00 91.44 99 ILE A C 1
ATOM 826 O O . ILE A 1 99 ? 15.714 -8.791 -17.387 1.00 91.44 99 ILE A O 1
ATOM 830 N N . LYS A 1 100 ? 16.048 -10.134 -15.625 1.00 90.38 100 LYS A N 1
ATOM 831 C CA . LYS A 1 100 ? 17.510 -9.943 -15.602 1.00 90.38 100 LYS A CA 1
ATOM 832 C C . LYS A 1 100 ? 18.192 -10.441 -16.874 1.00 90.38 100 LYS A C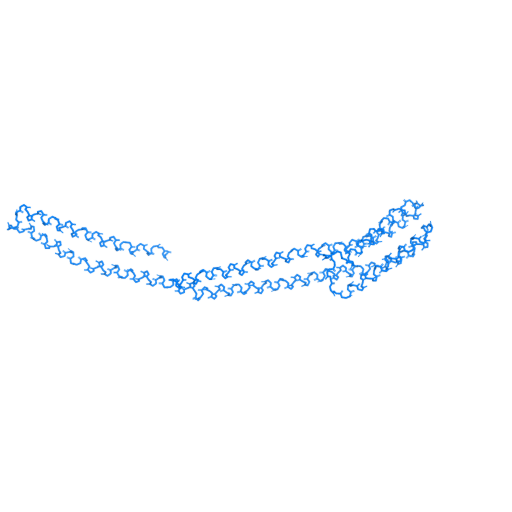 1
ATOM 834 O O . LYS A 1 100 ? 19.069 -9.753 -17.396 1.00 90.38 100 LYS A O 1
ATOM 839 N N . GLU A 1 101 ? 17.791 -11.601 -17.386 1.00 91.94 101 GLU A N 1
ATOM 840 C CA . GLU A 1 101 ? 18.329 -12.130 -18.642 1.00 91.94 101 GLU A CA 1
ATOM 841 C C . GLU A 1 101 ? 17.916 -11.267 -19.842 1.00 91.94 101 GLU A C 1
ATOM 843 O O . GLU A 1 101 ? 18.769 -10.927 -20.665 1.00 91.94 101 GLU A O 1
ATOM 848 N N . LYS A 1 102 ? 16.654 -10.815 -19.904 1.00 95.12 102 LYS A N 1
ATOM 849 C CA . LYS A 1 102 ? 16.183 -9.868 -20.931 1.00 95.12 102 LYS A CA 1
ATOM 850 C C . LYS A 1 102 ? 16.983 -8.559 -20.883 1.00 95.12 102 LYS A C 1
ATOM 852 O O . LYS A 1 102 ? 17.496 -8.116 -21.911 1.00 95.12 102 LYS A O 1
ATOM 857 N N . LEU A 1 103 ? 17.189 -7.986 -19.694 1.00 93.88 103 LEU A N 1
ATOM 858 C CA . LEU A 1 103 ? 18.001 -6.779 -19.496 1.00 93.88 103 LEU A CA 1
ATOM 859 C C . LEU A 1 103 ? 19.446 -6.973 -19.971 1.00 93.88 103 LEU A C 1
ATOM 861 O O . LEU A 1 103 ? 19.980 -6.121 -20.686 1.00 93.88 103 LEU A O 1
ATOM 865 N N . ARG A 1 104 ? 20.071 -8.108 -19.642 1.00 93.44 104 ARG A N 1
ATOM 866 C CA . ARG A 1 104 ? 21.425 -8.444 -20.102 1.00 93.44 104 ARG A CA 1
ATOM 867 C C . ARG A 1 104 ? 21.493 -8.599 -21.621 1.00 93.44 104 ARG A C 1
ATOM 869 O O . ARG A 1 104 ? 22.421 -8.085 -22.244 1.00 93.44 104 ARG A O 1
ATOM 876 N N . TYR A 1 105 ? 20.512 -9.266 -22.225 1.00 96.00 105 TYR A N 1
ATOM 877 C CA . TYR A 1 105 ? 20.401 -9.391 -23.678 1.00 96.00 105 TYR A CA 1
ATOM 878 C C . TYR A 1 105 ? 20.310 -8.014 -24.349 1.00 96.00 105 TYR A C 1
ATOM 880 O O . TYR A 1 105 ? 21.092 -7.708 -25.250 1.00 96.00 105 TYR A O 1
ATOM 888 N N . THR A 1 106 ? 19.421 -7.149 -23.859 1.00 97.06 106 THR A N 1
ATOM 889 C CA . THR A 1 106 ? 19.264 -5.788 -24.387 1.00 97.06 106 THR A CA 1
ATOM 890 C C . THR A 1 106 ? 20.508 -4.918 -24.181 1.00 97.06 106 THR A C 1
ATOM 892 O O . THR A 1 106 ? 20.857 -4.144 -25.069 1.00 97.06 106 THR A O 1
ATOM 895 N N . TYR A 1 107 ? 21.262 -5.112 -23.094 1.00 96.12 107 TYR A N 1
ATOM 896 C CA . TYR A 1 107 ? 22.543 -4.432 -22.889 1.00 96.12 107 TYR A CA 1
ATOM 897 C C . TYR A 1 107 ? 23.601 -4.853 -23.912 1.00 96.12 107 TYR A C 1
ATOM 899 O O . TYR A 1 107 ? 24.296 -4.005 -24.467 1.00 96.12 107 TYR A O 1
ATOM 907 N N . ASN A 1 108 ? 23.680 -6.145 -24.245 1.00 96.69 108 ASN A N 1
ATOM 908 C CA . ASN A 1 108 ? 24.578 -6.626 -25.300 1.00 96.69 108 ASN A CA 1
ATOM 909 C C . ASN A 1 108 ? 24.233 -6.024 -26.674 1.00 96.69 108 ASN A C 1
ATOM 911 O O . ASN A 1 108 ? 25.123 -5.824 -27.507 1.00 96.69 108 ASN A O 1
ATOM 915 N N . ILE A 1 109 ? 22.956 -5.712 -26.924 1.00 97.88 109 ILE A N 1
ATOM 916 C CA . ILE A 1 109 ? 22.551 -4.977 -28.127 1.00 97.88 109 ILE A CA 1
ATOM 917 C C . ILE A 1 109 ? 23.079 -3.539 -28.087 1.00 97.88 109 ILE A C 1
ATOM 919 O O . ILE A 1 109 ? 23.654 -3.099 -29.081 1.00 97.88 109 ILE A O 1
ATOM 923 N N . ILE A 1 110 ? 22.946 -2.838 -26.957 1.00 97.62 110 ILE A N 1
ATOM 924 C CA . ILE A 1 110 ? 23.474 -1.473 -26.784 1.00 97.62 110 ILE A CA 1
ATOM 925 C C . ILE A 1 110 ? 24.993 -1.450 -27.015 1.00 97.62 110 ILE A C 1
ATOM 927 O O . ILE A 1 110 ? 25.478 -0.636 -27.795 1.00 97.62 110 ILE A O 1
ATOM 931 N N . LEU A 1 111 ? 25.736 -2.401 -26.440 1.00 96.31 111 LEU A N 1
ATOM 932 C CA . LEU A 1 111 ? 27.180 -2.542 -26.679 1.00 96.31 111 LEU A CA 1
ATOM 933 C C . LEU A 1 111 ? 27.512 -2.845 -28.149 1.00 96.31 111 LEU A C 1
ATOM 935 O O . LEU A 1 111 ? 28.514 -2.370 -28.678 1.00 96.31 111 LEU A O 1
ATOM 939 N N . SER A 1 112 ? 26.668 -3.619 -28.839 1.00 96.94 112 SER A N 1
ATOM 940 C CA . SER A 1 112 ? 26.835 -3.856 -30.279 1.00 96.94 112 SER A CA 1
ATOM 941 C C . SER A 1 112 ? 26.644 -2.570 -31.089 1.00 96.94 112 SER A C 1
ATOM 943 O O . SER A 1 112 ? 27.367 -2.355 -32.057 1.00 96.94 112 SER A O 1
ATOM 945 N N . VAL A 1 113 ? 25.671 -1.732 -30.717 1.00 96.38 113 VAL A N 1
ATOM 946 C CA . VAL A 1 113 ? 25.417 -0.428 -31.351 1.00 96.38 113 VAL A CA 1
ATOM 947 C C . VAL A 1 113 ? 26.601 0.515 -31.140 1.00 96.38 113 VAL A C 1
ATOM 949 O O . VAL A 1 113 ? 27.073 1.115 -32.104 1.00 96.38 113 VAL A O 1
ATOM 952 N N . ASP A 1 114 ? 27.118 0.586 -29.915 1.00 95.94 114 ASP A N 1
ATOM 953 C CA . ASP A 1 114 ? 28.317 1.357 -29.578 1.00 95.94 114 ASP A CA 1
ATOM 954 C C . ASP A 1 114 ? 29.543 0.910 -30.388 1.00 95.94 114 ASP A C 1
ATOM 956 O O . ASP A 1 114 ? 30.218 1.726 -31.017 1.00 95.94 114 ASP A O 1
ATOM 960 N N . SER A 1 115 ? 29.769 -0.403 -30.489 1.00 94.94 115 SER A N 1
ATOM 961 C CA . SER A 1 115 ? 30.857 -0.959 -31.296 1.00 94.94 115 SER A CA 1
ATOM 962 C C . SER A 1 115 ? 30.713 -0.636 -32.790 1.00 94.94 115 SER A C 1
ATOM 964 O O . SER A 1 115 ? 31.704 -0.313 -33.447 1.00 94.94 115 SER A O 1
ATOM 966 N N . ILE A 1 116 ? 29.492 -0.687 -33.339 1.00 94.31 116 ILE A N 1
ATOM 967 C CA . ILE A 1 116 ? 29.225 -0.308 -34.736 1.00 94.31 116 ILE A CA 1
ATOM 968 C C . ILE A 1 116 ? 29.584 1.164 -34.969 1.00 94.31 116 ILE A C 1
ATOM 970 O O . ILE A 1 116 ? 30.249 1.477 -35.955 1.00 94.31 116 ILE A O 1
ATOM 974 N N . LEU A 1 117 ? 29.170 2.059 -34.067 1.00 91.62 117 LEU A N 1
ATOM 975 C CA . LEU A 1 117 ? 29.420 3.494 -34.195 1.00 91.62 117 LEU A CA 1
ATOM 976 C C . LEU A 1 117 ? 30.892 3.858 -33.990 1.00 91.62 117 LEU A C 1
ATOM 978 O O . LEU A 1 117 ? 31.421 4.665 -34.746 1.00 91.62 117 LEU A O 1
ATOM 982 N N . THR A 1 118 ? 31.568 3.236 -33.025 1.00 90.50 118 THR A N 1
ATOM 983 C CA . THR A 1 118 ? 32.984 3.503 -32.726 1.00 90.50 118 THR A CA 1
ATOM 984 C C . THR A 1 118 ? 33.914 3.031 -33.846 1.00 90.50 118 THR A C 1
ATOM 986 O O . THR A 1 118 ? 34.910 3.687 -34.150 1.00 90.50 118 THR A O 1
ATOM 989 N N . ASN A 1 119 ? 33.585 1.914 -34.503 1.00 88.19 119 ASN A N 1
ATOM 990 C CA . ASN A 1 119 ? 34.371 1.391 -35.624 1.00 88.19 119 ASN A CA 1
ATOM 991 C C . ASN A 1 119 ? 34.090 2.112 -36.954 1.00 88.19 119 ASN A C 1
ATOM 993 O O . ASN A 1 119 ? 34.870 1.989 -37.904 1.00 88.19 119 ASN A O 1
ATOM 997 N N . ALA A 1 120 ? 32.987 2.857 -37.051 1.00 83.75 120 ALA A N 1
ATOM 998 C CA . ALA A 1 120 ? 32.623 3.584 -38.256 1.00 83.75 120 ALA A CA 1
ATOM 999 C C . ALA A 1 120 ? 33.385 4.918 -38.343 1.00 83.75 120 ALA A C 1
ATOM 1001 O O . ALA A 1 120 ? 33.185 5.822 -37.538 1.00 83.75 120 ALA A O 1
ATOM 1002 N N . LYS A 1 121 ? 34.225 5.088 -39.376 1.00 73.00 121 LYS A N 1
ATOM 1003 C CA . LYS A 1 121 ? 34.863 6.390 -39.673 1.00 73.00 121 LYS A CA 1
ATOM 1004 C C . LYS A 1 121 ? 33.857 7.439 -40.165 1.00 73.00 121 LYS A C 1
ATOM 1006 O O . LYS A 1 121 ? 34.059 8.630 -39.955 1.00 73.00 121 LYS A O 1
ATOM 1011 N N . VAL A 1 122 ? 32.803 6.992 -40.851 1.00 81.56 122 VAL A N 1
ATOM 1012 C CA . VAL A 1 122 ? 31.682 7.794 -41.357 1.00 81.56 122 VAL A CA 1
ATOM 1013 C C . VAL A 1 122 ? 30.419 6.949 -41.216 1.00 81.56 122 VAL A C 1
ATOM 1015 O O . VAL A 1 122 ? 30.460 5.742 -41.449 1.00 81.56 122 VAL A O 1
ATOM 1018 N N . ILE A 1 123 ? 29.297 7.568 -40.849 1.00 85.06 123 ILE A N 1
ATOM 1019 C CA . ILE A 1 123 ? 27.998 6.891 -40.864 1.00 85.06 123 ILE A CA 1
ATOM 1020 C C . ILE A 1 123 ? 27.495 6.869 -42.305 1.00 85.06 123 ILE A C 1
ATOM 1022 O O . ILE A 1 123 ? 27.126 7.910 -42.847 1.00 85.06 123 ILE A O 1
ATOM 1026 N N . ASP A 1 124 ? 27.499 5.690 -42.916 1.00 89.31 124 ASP A N 1
ATOM 1027 C CA . ASP A 1 124 ? 26.991 5.435 -44.260 1.00 89.31 124 ASP A CA 1
ATOM 1028 C C . ASP A 1 124 ? 25.748 4.526 -44.228 1.00 89.31 124 ASP A C 1
ATOM 1030 O O . ASP A 1 124 ? 25.255 4.120 -43.170 1.00 89.31 124 ASP A O 1
ATOM 1034 N N . THR A 1 125 ? 25.211 4.199 -45.403 1.00 90.62 125 THR A N 1
ATOM 1035 C CA . THR A 1 125 ? 24.028 3.338 -45.521 1.00 90.62 125 THR A CA 1
ATOM 1036 C C . THR A 1 125 ? 24.249 1.944 -44.929 1.00 90.62 125 THR A C 1
ATOM 1038 O O . THR A 1 125 ? 23.311 1.373 -44.376 1.00 90.62 125 THR A O 1
ATOM 1041 N N . PHE A 1 126 ? 25.465 1.397 -45.000 1.00 91.69 126 PHE A N 1
ATOM 1042 C CA . PHE A 1 126 ? 25.773 0.084 -44.434 1.00 91.69 126 PHE A CA 1
ATOM 1043 C C . PHE A 1 126 ? 25.706 0.117 -42.903 1.00 91.69 126 PHE A C 1
ATOM 1045 O O . PHE A 1 126 ? 25.050 -0.730 -42.291 1.00 91.69 126 PHE A O 1
ATOM 1052 N N . VAL A 1 127 ? 26.302 1.143 -42.289 1.00 92.12 127 VAL A N 1
ATOM 1053 C CA . VAL A 1 127 ? 26.235 1.382 -40.842 1.00 92.12 127 VAL A CA 1
ATOM 1054 C C . VAL A 1 127 ? 24.787 1.581 -40.387 1.00 92.12 127 VAL A C 1
ATOM 1056 O O . VAL A 1 127 ? 24.378 0.980 -39.394 1.00 92.12 127 VAL A O 1
ATOM 1059 N N . LEU A 1 128 ? 23.976 2.346 -41.129 1.00 93.19 128 LEU A N 1
ATOM 1060 C CA . LEU A 1 128 ? 22.554 2.531 -40.810 1.00 93.19 128 LEU A CA 1
ATOM 1061 C C . LEU A 1 128 ? 21.781 1.212 -40.811 1.00 93.19 128 LEU A C 1
ATOM 1063 O O . LEU A 1 128 ? 21.047 0.936 -39.869 1.00 93.19 128 LEU A O 1
ATOM 1067 N N . VAL A 1 129 ? 21.953 0.374 -41.835 1.00 94.69 129 VAL A N 1
ATOM 1068 C CA . VAL A 1 129 ? 21.266 -0.926 -41.910 1.00 94.69 129 VAL A CA 1
ATOM 1069 C C . VAL A 1 129 ? 21.668 -1.826 -40.736 1.00 94.69 129 VAL A C 1
ATOM 1071 O O . VAL A 1 129 ? 20.813 -2.486 -40.141 1.00 94.69 129 VAL A O 1
ATOM 1074 N N . ALA A 1 130 ? 22.952 -1.828 -40.364 1.00 94.94 130 ALA A N 1
ATOM 1075 C CA . ALA A 1 130 ? 23.439 -2.581 -39.212 1.00 94.94 130 ALA A CA 1
ATOM 1076 C C . ALA A 1 130 ? 22.835 -2.075 -37.889 1.00 94.94 130 ALA A C 1
ATOM 1078 O O . ALA A 1 130 ? 22.427 -2.891 -37.059 1.00 94.94 130 ALA A O 1
ATOM 1079 N N . LEU A 1 131 ? 22.732 -0.754 -37.709 1.00 94.62 131 LEU A N 1
ATOM 1080 C CA . LEU A 1 131 ? 22.117 -0.129 -36.534 1.00 94.62 131 LEU A CA 1
ATOM 1081 C C . LEU A 1 131 ? 20.619 -0.409 -36.446 1.00 94.62 131 LEU A C 1
ATOM 1083 O O . LEU A 1 131 ? 20.155 -0.844 -35.392 1.00 94.62 131 LEU A O 1
ATOM 1087 N N . ASN A 1 132 ? 19.881 -0.241 -37.545 1.00 95.56 132 ASN A N 1
ATOM 1088 C CA . ASN A 1 132 ? 18.443 -0.507 -37.596 1.00 95.56 132 ASN A CA 1
ATOM 1089 C C . ASN A 1 132 ? 18.152 -1.938 -37.162 1.00 95.56 132 ASN A C 1
ATOM 1091 O O . ASN A 1 132 ? 17.359 -2.150 -36.256 1.00 95.56 132 ASN A O 1
ATOM 1095 N N . LYS A 1 133 ? 18.897 -2.915 -37.695 1.00 97.44 133 LYS A N 1
ATOM 1096 C CA . LYS A 1 133 ? 18.745 -4.323 -37.310 1.00 97.44 133 LYS A CA 1
ATOM 1097 C C . LYS A 1 133 ? 18.930 -4.555 -35.805 1.00 97.44 133 LYS A C 1
ATOM 1099 O O . LYS A 1 133 ? 18.275 -5.424 -35.235 1.00 97.44 133 LYS A O 1
ATOM 1104 N N . LYS A 1 134 ? 19.836 -3.817 -35.155 1.00 97.69 134 LYS A N 1
ATOM 1105 C CA . LYS A 1 134 ? 20.049 -3.904 -33.702 1.00 97.69 134 LYS A CA 1
ATOM 1106 C C . LYS A 1 134 ? 18.905 -3.252 -32.929 1.00 97.69 134 LYS A C 1
ATOM 1108 O O . LYS A 1 134 ? 18.394 -3.868 -31.999 1.00 97.69 134 LYS A O 1
ATOM 1113 N N . VAL A 1 135 ? 18.472 -2.060 -33.328 1.00 96.00 135 VAL A N 1
ATOM 1114 C CA . VAL A 1 135 ? 17.353 -1.348 -32.689 1.00 96.00 135 VAL A CA 1
ATOM 1115 C C . VAL A 1 135 ? 16.028 -2.109 -32.856 1.00 96.00 135 VAL A C 1
ATOM 1117 O O . VAL A 1 135 ? 15.273 -2.234 -31.892 1.00 96.00 135 VAL A O 1
ATOM 1120 N N . ASP A 1 136 ? 15.781 -2.695 -34.027 1.00 97.19 136 ASP A N 1
ATOM 1121 C CA . ASP A 1 136 ? 14.594 -3.508 -34.315 1.00 97.19 136 ASP A CA 1
ATOM 1122 C C . ASP A 1 136 ? 14.565 -4.796 -33.478 1.00 97.19 136 ASP A C 1
ATOM 1124 O O . ASP A 1 136 ? 13.498 -5.241 -33.063 1.00 97.19 136 ASP A O 1
ATOM 1128 N N . ALA A 1 137 ? 15.733 -5.373 -33.171 1.00 97.69 137 ALA A N 1
ATOM 1129 C CA . ALA A 1 137 ? 15.847 -6.505 -32.249 1.00 97.69 137 ALA A CA 1
ATOM 1130 C C . ALA A 1 137 ? 15.697 -6.092 -30.772 1.00 97.69 137 ALA A C 1
ATOM 1132 O O . ALA A 1 137 ? 15.239 -6.884 -29.950 1.00 97.69 137 ALA A O 1
ATOM 1133 N N . PHE A 1 138 ? 16.078 -4.861 -30.421 1.00 98.38 138 PHE A N 1
ATOM 1134 C CA . PHE A 1 138 ? 15.984 -4.335 -29.059 1.00 98.38 138 PHE A CA 1
ATOM 1135 C C . PHE A 1 138 ? 14.541 -4.028 -28.651 1.00 98.38 138 PHE A C 1
ATOM 1137 O O . PHE A 1 138 ? 14.116 -4.389 -27.554 1.00 98.38 138 PHE A O 1
ATOM 1144 N N . LEU A 1 139 ? 13.793 -3.344 -29.522 1.00 97.94 139 LEU A N 1
ATOM 1145 C CA . LEU A 1 139 ? 12.494 -2.761 -29.183 1.00 97.94 139 LEU A CA 1
ATOM 1146 C C . LEU A 1 139 ? 11.468 -3.764 -28.627 1.00 97.94 139 LEU A C 1
ATOM 1148 O O . LEU A 1 139 ? 10.875 -3.456 -27.591 1.00 97.94 139 LEU A O 1
ATOM 1152 N N . PRO A 1 140 ? 11.232 -4.936 -29.253 1.00 98.31 140 PRO A N 1
ATOM 1153 C CA . PRO A 1 140 ? 10.264 -5.903 -28.743 1.00 98.31 140 PRO A CA 1
ATOM 1154 C C . PRO A 1 140 ? 10.626 -6.405 -27.346 1.00 98.31 140 PRO A C 1
ATOM 1156 O O . PRO A 1 140 ? 9.761 -6.457 -26.480 1.00 98.31 140 PRO A O 1
ATOM 1159 N N . VAL A 1 141 ? 11.908 -6.693 -27.100 1.00 98.06 141 VAL A N 1
ATOM 1160 C CA . VAL A 1 141 ? 12.374 -7.176 -25.791 1.00 98.06 141 VAL A CA 1
ATOM 1161 C C . VAL A 1 141 ? 12.278 -6.077 -24.736 1.00 98.06 141 VAL A C 1
ATOM 1163 O O . VAL A 1 141 ? 11.902 -6.344 -23.602 1.00 98.06 141 VAL A O 1
ATOM 1166 N N . MET A 1 142 ? 12.560 -4.823 -25.095 1.00 97.56 142 MET A N 1
ATOM 1167 C CA . MET A 1 142 ? 12.408 -3.708 -24.162 1.00 97.56 142 MET A CA 1
ATOM 1168 C C . MET A 1 142 ? 10.939 -3.395 -23.850 1.00 97.56 142 MET A C 1
ATOM 1170 O O . MET A 1 142 ? 10.624 -3.041 -22.718 1.00 97.56 142 MET A O 1
ATOM 1174 N N . ASN A 1 143 ? 10.031 -3.536 -24.822 1.00 98.06 143 ASN A N 1
ATOM 1175 C CA . ASN A 1 143 ? 8.589 -3.459 -24.565 1.00 98.06 143 ASN A CA 1
ATOM 1176 C C . ASN A 1 143 ? 8.144 -4.541 -23.578 1.00 98.06 143 ASN A C 1
ATOM 1178 O O . ASN A 1 143 ? 7.395 -4.240 -22.655 1.00 98.06 143 ASN A O 1
ATOM 1182 N N . ASP A 1 144 ? 8.645 -5.760 -23.759 1.00 97.75 144 ASP A N 1
ATOM 1183 C CA . ASP A 1 144 ? 8.361 -6.896 -22.889 1.00 97.75 144 ASP A CA 1
ATOM 1184 C C . ASP A 1 144 ? 8.892 -6.667 -21.463 1.00 97.75 144 ASP A C 1
ATOM 1186 O O . ASP A 1 144 ? 8.146 -6.805 -20.504 1.00 97.75 144 ASP A O 1
ATOM 1190 N N . ILE A 1 145 ? 10.123 -6.161 -21.308 1.00 95.50 145 ILE A N 1
ATOM 1191 C CA . ILE A 1 145 ? 10.681 -5.774 -19.997 1.00 95.50 145 ILE A CA 1
ATOM 1192 C C . ILE A 1 145 ? 9.824 -4.705 -19.298 1.00 95.50 145 ILE A C 1
ATOM 1194 O O . ILE A 1 145 ? 9.629 -4.772 -18.085 1.00 95.50 145 ILE A O 1
ATOM 1198 N N . VAL A 1 146 ? 9.342 -3.692 -20.030 1.00 96.06 146 VAL A N 1
ATOM 1199 C CA . VAL A 1 146 ? 8.466 -2.660 -19.446 1.00 96.06 146 VAL A CA 1
ATOM 1200 C C . VAL A 1 146 ? 7.162 -3.288 -18.956 1.00 96.06 146 VAL A C 1
ATOM 1202 O O . VAL A 1 146 ? 6.764 -3.017 -17.826 1.00 96.06 146 VAL A O 1
ATOM 1205 N N . GLY A 1 147 ? 6.549 -4.158 -19.763 1.00 96.62 147 GLY A N 1
ATOM 1206 C CA . GLY A 1 147 ? 5.340 -4.887 -19.377 1.00 96.62 147 GLY A CA 1
ATOM 1207 C C . GLY A 1 147 ? 5.561 -5.807 -18.174 1.00 96.62 147 GLY A C 1
ATOM 1208 O O . GLY A 1 147 ? 4.734 -5.836 -17.268 1.00 96.62 147 GLY A O 1
ATOM 1209 N N . ASP A 1 148 ? 6.703 -6.493 -18.107 1.00 94.75 148 ASP A N 1
ATOM 1210 C CA . ASP A 1 148 ? 7.078 -7.330 -16.965 1.00 94.75 148 ASP A CA 1
ATOM 1211 C C . ASP A 1 148 ? 7.218 -6.503 -15.675 1.00 94.75 148 ASP A C 1
ATOM 1213 O O . ASP A 1 148 ? 6.781 -6.939 -14.608 1.00 94.75 148 ASP A O 1
ATOM 1217 N N . PHE A 1 149 ? 7.799 -5.298 -15.749 1.00 93.44 149 PHE A N 1
ATOM 1218 C CA . PHE A 1 149 ? 7.882 -4.398 -14.595 1.00 93.44 149 PHE A CA 1
ATOM 1219 C C . PHE A 1 149 ? 6.518 -3.862 -14.160 1.00 93.44 149 PHE A C 1
ATOM 1221 O O . PHE A 1 149 ? 6.256 -3.803 -12.957 1.00 93.44 149 PHE A O 1
ATOM 1228 N N . GLU A 1 150 ? 5.652 -3.497 -15.107 1.00 94.38 150 GLU A N 1
ATOM 1229 C CA . GLU A 1 150 ? 4.271 -3.090 -14.824 1.00 94.38 150 GLU A CA 1
ATOM 1230 C C . GLU A 1 150 ? 3.501 -4.234 -14.144 1.00 94.38 150 GLU A C 1
ATOM 1232 O O . GLU A 1 150 ? 2.919 -4.042 -13.077 1.00 94.38 150 GLU A O 1
ATOM 1237 N N . ALA A 1 151 ? 3.596 -5.454 -14.680 1.00 93.56 151 ALA A N 1
ATOM 1238 C CA . ALA A 1 151 ? 2.953 -6.634 -14.112 1.00 93.56 151 ALA A CA 1
ATOM 1239 C C . ALA A 1 151 ? 3.490 -6.992 -12.713 1.00 93.56 151 ALA A C 1
ATOM 1241 O O . ALA A 1 151 ? 2.705 -7.326 -11.823 1.00 93.56 151 ALA A O 1
ATOM 1242 N N . GLU A 1 152 ? 4.808 -6.914 -12.485 1.00 90.62 152 GLU A N 1
ATOM 1243 C CA . GLU A 1 152 ? 5.408 -7.163 -11.166 1.00 90.62 152 GLU A CA 1
ATOM 1244 C C . GLU A 1 152 ? 4.918 -6.130 -10.131 1.00 90.62 152 GLU A C 1
ATOM 1246 O O . GLU A 1 152 ? 4.588 -6.501 -8.999 1.00 90.62 152 GLU A O 1
ATOM 1251 N N . ALA A 1 153 ? 4.833 -4.850 -10.511 1.00 89.88 153 ALA A N 1
ATOM 1252 C CA . ALA A 1 153 ? 4.328 -3.781 -9.650 1.00 89.88 153 ALA A CA 1
ATOM 1253 C C . ALA A 1 153 ? 2.832 -3.960 -9.327 1.00 89.88 153 ALA A C 1
ATOM 1255 O O . ALA A 1 153 ? 2.425 -3.857 -8.165 1.00 89.88 153 ALA A O 1
ATOM 1256 N N . ASP A 1 154 ? 2.015 -4.310 -10.324 1.00 91.56 154 ASP A N 1
ATOM 1257 C CA . ASP A 1 154 ? 0.579 -4.543 -10.147 1.00 91.56 154 ASP A CA 1
ATOM 1258 C C . ASP A 1 154 ? 0.289 -5.778 -9.284 1.00 91.56 154 ASP A C 1
ATOM 1260 O O . ASP A 1 154 ? -0.582 -5.746 -8.411 1.00 91.56 154 ASP A O 1
ATOM 1264 N N . GLN A 1 155 ? 1.044 -6.868 -9.456 1.00 90.12 155 GLN A N 1
ATOM 1265 C CA . GLN A 1 155 ? 0.911 -8.059 -8.612 1.00 90.12 155 GLN A CA 1
ATOM 1266 C C . GLN A 1 155 ? 1.251 -7.763 -7.148 1.00 90.12 155 GLN A C 1
ATOM 1268 O O . GLN A 1 155 ? 0.496 -8.151 -6.251 1.00 90.12 155 GLN A O 1
ATOM 1273 N N . LYS A 1 156 ? 2.355 -7.047 -6.893 1.00 87.69 156 LYS A N 1
ATOM 1274 C CA . LYS A 1 156 ? 2.724 -6.617 -5.535 1.00 87.69 156 LYS A CA 1
ATOM 1275 C C . LYS A 1 156 ? 1.647 -5.727 -4.929 1.00 87.69 156 LYS A C 1
ATOM 1277 O O . LYS A 1 156 ? 1.258 -5.952 -3.785 1.00 87.69 156 LYS A O 1
ATOM 1282 N N . LEU A 1 157 ? 1.133 -4.761 -5.693 1.00 89.12 157 LEU A N 1
ATOM 1283 C CA . LEU A 1 157 ? 0.039 -3.895 -5.260 1.00 89.12 157 LEU A CA 1
ATOM 1284 C C . LEU A 1 157 ? -1.196 -4.699 -4.850 1.00 89.12 157 LEU A C 1
ATOM 1286 O O . LEU A 1 157 ? -1.731 -4.483 -3.765 1.00 89.12 157 LEU A O 1
ATOM 1290 N N . ASN A 1 158 ? -1.646 -5.620 -5.699 1.00 90.12 158 ASN A N 1
ATOM 1291 C CA . ASN A 1 158 ? -2.844 -6.409 -5.430 1.00 90.12 158 ASN A CA 1
ATOM 1292 C C . ASN A 1 158 ? -2.674 -7.279 -4.179 1.00 90.12 158 ASN A C 1
ATOM 1294 O O . ASN A 1 158 ? -3.588 -7.367 -3.360 1.00 90.12 158 ASN A O 1
ATOM 1298 N N . TYR A 1 159 ? -1.488 -7.860 -3.981 1.00 90.12 159 TYR A N 1
ATOM 1299 C CA . TYR A 1 159 ? -1.167 -8.593 -2.758 1.00 90.12 159 TYR A CA 1
ATOM 1300 C C . TYR A 1 159 ? -1.240 -7.699 -1.508 1.00 90.12 159 TYR A C 1
ATOM 1302 O O . TYR A 1 159 ? -1.817 -8.097 -0.496 1.00 90.12 159 TYR A O 1
ATOM 1310 N N . ILE A 1 160 ? -0.713 -6.472 -1.585 1.00 89.81 160 ILE A N 1
ATOM 1311 C CA . ILE A 1 160 ? -0.779 -5.492 -0.489 1.00 89.81 160 ILE A CA 1
ATOM 1312 C C . ILE A 1 160 ? -2.232 -5.107 -0.178 1.00 89.81 160 ILE A C 1
ATOM 1314 O O . ILE A 1 160 ? -2.599 -5.064 0.992 1.00 89.81 160 ILE A O 1
ATOM 1318 N N . ILE A 1 161 ? -3.066 -4.874 -1.198 1.00 90.25 161 ILE A N 1
ATOM 1319 C CA . ILE A 1 161 ? -4.492 -4.548 -1.017 1.00 90.25 161 ILE A CA 1
ATOM 1320 C C . ILE A 1 161 ? -5.235 -5.700 -0.330 1.00 90.25 161 ILE A C 1
ATOM 1322 O O . ILE A 1 161 ? -6.008 -5.467 0.595 1.00 90.25 161 ILE A O 1
ATOM 1326 N N . LEU A 1 162 ? -4.993 -6.951 -0.732 1.00 91.88 162 LEU A N 1
ATOM 1327 C CA . LEU A 1 162 ? -5.629 -8.107 -0.092 1.00 91.88 162 LEU A CA 1
ATOM 1328 C C . LEU A 1 162 ? -5.220 -8.256 1.379 1.00 91.88 162 LEU A C 1
ATOM 1330 O O . LEU A 1 162 ? -6.068 -8.553 2.222 1.00 91.88 162 LEU A O 1
ATOM 1334 N N . LEU A 1 163 ? -3.941 -8.030 1.698 1.00 91.00 163 LEU A N 1
ATOM 1335 C CA . LEU A 1 163 ? -3.472 -8.014 3.085 1.00 91.00 163 LEU A CA 1
ATOM 1336 C C . LEU A 1 163 ? -4.111 -6.882 3.897 1.00 91.00 163 LEU A C 1
ATOM 1338 O O . LEU A 1 163 ? -4.481 -7.100 5.049 1.00 91.00 163 LEU A O 1
ATOM 1342 N N . GLU A 1 164 ? -4.264 -5.696 3.311 1.00 90.56 164 GLU A N 1
ATOM 1343 C CA . GLU A 1 164 ? -4.924 -4.559 3.959 1.00 90.56 164 GLU A CA 1
ATOM 1344 C C . GLU A 1 164 ? -6.382 -4.884 4.293 1.00 90.56 164 GLU A C 1
ATOM 1346 O O . GLU A 1 164 ? -6.782 -4.759 5.452 1.00 90.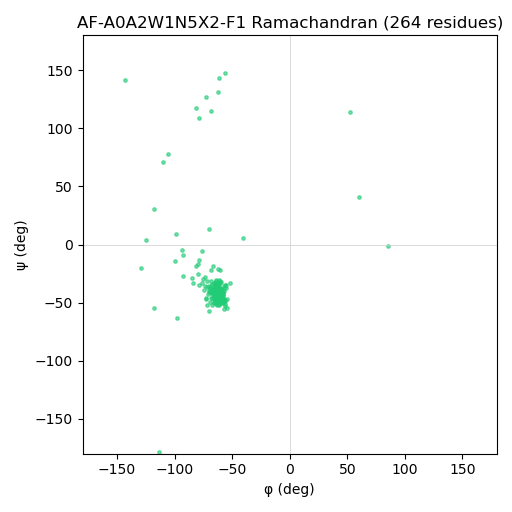56 164 GLU A O 1
ATOM 1351 N N . LEU A 1 165 ? -7.142 -5.409 3.328 1.00 91.12 165 LEU A N 1
ATOM 1352 C CA . LEU A 1 165 ? -8.535 -5.800 3.544 1.00 91.12 165 LEU A CA 1
ATOM 1353 C C . LEU A 1 165 ? -8.657 -6.867 4.636 1.00 91.12 165 LEU A C 1
ATOM 1355 O O . LEU A 1 165 ? -9.570 -6.822 5.464 1.00 91.12 165 LEU A O 1
ATOM 1359 N N . PHE A 1 166 ? -7.710 -7.803 4.682 1.00 92.88 166 PHE A N 1
ATOM 1360 C CA . PHE A 1 166 ? -7.640 -8.816 5.727 1.00 92.88 166 PHE A CA 1
ATOM 1361 C C . PHE A 1 166 ? -7.385 -8.208 7.119 1.00 92.88 166 PHE A C 1
ATOM 1363 O O . PHE A 1 166 ? -8.113 -8.517 8.065 1.00 92.88 166 PHE A O 1
ATOM 1370 N N . PHE A 1 167 ? -6.408 -7.305 7.264 1.00 89.56 167 PHE A N 1
ATOM 1371 C CA . PHE A 1 167 ? -6.139 -6.628 8.541 1.00 89.56 167 PHE A CA 1
ATOM 1372 C C . PHE A 1 167 ? -7.270 -5.682 8.966 1.00 89.56 167 PHE A C 1
ATOM 1374 O O . PHE A 1 167 ? -7.578 -5.579 10.158 1.00 89.56 167 PHE A O 1
ATOM 1381 N N . SER A 1 168 ? -7.930 -5.035 8.007 1.00 90.62 168 SER A N 1
ATOM 1382 C CA . SER A 1 168 ? -9.124 -4.222 8.235 1.00 90.62 168 SER A CA 1
ATOM 1383 C C . SER A 1 168 ? -10.267 -5.073 8.797 1.00 90.62 168 SER A C 1
ATOM 1385 O O . SER A 1 168 ? -10.838 -4.746 9.842 1.00 90.62 168 SER A O 1
ATOM 1387 N N . MET A 1 169 ? -10.522 -6.245 8.204 1.00 94.50 169 MET A N 1
ATOM 1388 C CA . MET A 1 169 ? -11.512 -7.199 8.709 1.00 94.50 169 MET A CA 1
ATOM 1389 C C . MET A 1 169 ? -11.181 -7.675 10.131 1.00 94.50 169 MET A C 1
ATOM 1391 O O . MET A 1 169 ? -12.064 -7.696 10.989 1.00 94.50 169 MET A O 1
ATOM 1395 N N . ILE A 1 170 ? -9.913 -8.001 10.413 1.00 92.12 170 ILE A N 1
ATOM 1396 C CA . ILE A 1 170 ? -9.466 -8.361 11.768 1.00 92.12 170 ILE A CA 1
ATOM 1397 C C . ILE A 1 170 ? -9.742 -7.222 12.750 1.00 92.12 170 ILE A C 1
ATOM 1399 O O . ILE A 1 170 ? -10.277 -7.467 13.829 1.00 92.12 170 ILE A O 1
ATOM 1403 N N . THR A 1 171 ? -9.424 -5.981 12.380 1.00 91.88 171 THR A N 1
ATOM 1404 C CA . THR A 1 171 ? -9.641 -4.808 13.239 1.00 91.88 171 THR A CA 1
ATOM 1405 C C . THR A 1 171 ? -11.123 -4.643 13.581 1.00 91.88 171 THR A C 1
ATOM 1407 O O . THR A 1 171 ? -11.468 -4.455 14.747 1.00 91.88 171 THR A O 1
ATOM 1410 N N . ILE A 1 172 ? -12.017 -4.804 12.600 1.00 93.81 172 ILE A N 1
ATOM 1411 C CA . ILE A 1 172 ? -13.472 -4.756 12.818 1.00 93.81 172 ILE A CA 1
ATOM 1412 C C . ILE A 1 172 ? -13.930 -5.881 13.757 1.00 93.81 172 ILE A C 1
ATOM 1414 O O . ILE A 1 172 ? -14.723 -5.641 14.670 1.00 93.81 172 ILE A O 1
ATOM 1418 N N . ILE A 1 173 ? -13.425 -7.103 13.569 1.00 94.81 173 ILE A N 1
ATOM 1419 C CA . ILE A 1 173 ? -13.753 -8.249 14.430 1.00 94.81 173 ILE A CA 1
ATOM 1420 C C . ILE A 1 173 ? -13.288 -8.004 15.870 1.00 94.81 173 ILE A C 1
ATOM 1422 O O . ILE A 1 173 ? -14.047 -8.266 16.804 1.00 94.81 173 ILE A O 1
ATOM 1426 N N . VAL A 1 174 ? -12.076 -7.477 16.063 1.00 92.44 174 VAL A N 1
ATOM 1427 C CA . VAL A 1 174 ? -11.541 -7.133 17.39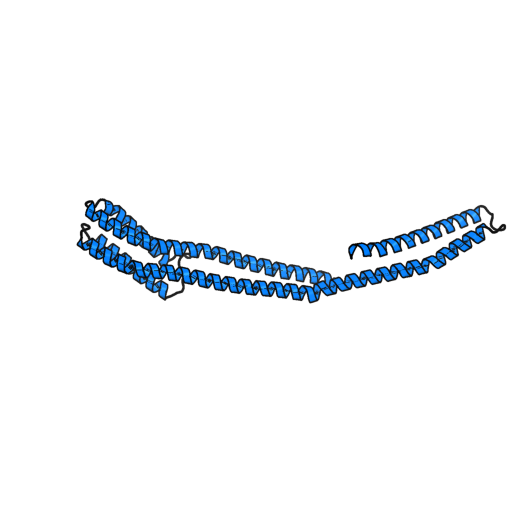0 1.00 92.44 174 VAL A CA 1
ATOM 1428 C C . VAL A 1 174 ? -12.437 -6.102 18.068 1.00 92.44 174 VAL A C 1
ATOM 1430 O O . VAL A 1 174 ? -12.884 -6.350 19.186 1.00 92.44 174 VAL A O 1
ATOM 1433 N N . ILE A 1 175 ? -12.798 -5.020 17.370 1.00 92.69 175 ILE A N 1
ATOM 1434 C CA . ILE A 1 175 ? -13.714 -3.993 17.889 1.00 92.69 175 ILE A CA 1
ATOM 1435 C C . ILE A 1 175 ? -15.066 -4.609 18.276 1.00 92.69 175 ILE A C 1
ATOM 1437 O O . ILE A 1 175 ? -15.611 -4.305 19.338 1.00 92.69 175 ILE A O 1
ATOM 1441 N N . PHE A 1 176 ? -15.615 -5.505 17.452 1.00 94.44 176 PHE A N 1
ATOM 1442 C CA . PHE A 1 176 ? -16.884 -6.169 17.753 1.00 94.44 176 PHE A CA 1
ATOM 1443 C C . PHE A 1 176 ? -16.801 -7.059 19.003 1.00 94.44 176 PHE A C 1
ATOM 1445 O O . PHE A 1 176 ? -17.695 -7.026 19.856 1.00 94.44 176 PHE A O 1
ATOM 1452 N N . ILE A 1 177 ? -15.728 -7.843 19.140 1.00 93.12 177 ILE A N 1
ATOM 1453 C CA . ILE A 1 177 ? -15.489 -8.695 20.312 1.00 93.12 177 ILE A CA 1
ATOM 1454 C C . ILE A 1 177 ? -15.331 -7.835 21.566 1.00 93.12 177 ILE A C 1
ATOM 1456 O O . ILE A 1 177 ? -15.972 -8.095 22.585 1.00 93.12 177 ILE A O 1
ATOM 1460 N N . GLU A 1 178 ? -14.520 -6.788 21.488 1.00 90.69 178 GLU A N 1
ATOM 1461 C CA . GLU A 1 178 ? -14.305 -5.831 22.567 1.00 90.69 178 GLU A CA 1
ATOM 1462 C C . GLU A 1 178 ? -15.606 -5.149 22.997 1.00 90.69 178 GLU A C 1
ATOM 1464 O O . GLU A 1 178 ? -15.900 -5.054 24.194 1.00 90.69 178 GLU A O 1
ATOM 1469 N N . PHE A 1 179 ? -16.444 -4.757 22.037 1.00 90.75 179 PHE A N 1
ATOM 1470 C CA . PHE A 1 179 ? -17.760 -4.203 22.319 1.00 90.75 179 PHE A CA 1
ATOM 1471 C C . PHE A 1 179 ? -18.636 -5.188 23.100 1.00 90.75 179 PHE A C 1
ATOM 1473 O O . PHE A 1 179 ? -19.195 -4.838 24.143 1.00 90.75 179 PHE A O 1
ATOM 1480 N N . ARG A 1 180 ? -18.723 -6.442 22.637 1.00 93.19 180 ARG A N 1
ATOM 1481 C CA . ARG A 1 180 ? -19.537 -7.485 23.277 1.00 93.19 180 ARG A CA 1
ATOM 1482 C C . ARG A 1 180 ? -19.028 -7.874 24.667 1.00 93.19 180 ARG A C 1
ATOM 1484 O O . ARG A 1 180 ? -19.850 -8.112 25.548 1.00 93.19 180 ARG A O 1
ATOM 1491 N N . LEU A 1 181 ? -17.712 -7.967 24.864 1.00 89.81 181 LEU A N 1
ATOM 1492 C CA . LEU A 1 181 ? -17.113 -8.502 26.094 1.00 89.81 181 LEU A CA 1
ATOM 1493 C C . LEU A 1 181 ? -16.782 -7.441 27.149 1.00 89.81 181 LEU A C 1
ATOM 1495 O O . LEU A 1 181 ? -16.723 -7.768 28.336 1.00 89.81 181 LEU A O 1
ATOM 1499 N N . ILE A 1 182 ? -16.526 -6.195 26.744 1.00 88.94 182 ILE A N 1
ATOM 1500 C CA . ILE A 1 182 ? -16.051 -5.136 27.643 1.00 88.94 182 ILE A CA 1
ATOM 1501 C C . ILE A 1 182 ? -17.058 -3.992 27.712 1.00 88.94 182 ILE A C 1
ATOM 1503 O O . ILE A 1 182 ? -17.494 -3.654 28.813 1.00 88.94 182 ILE A O 1
ATOM 1507 N N . ILE A 1 183 ? -17.441 -3.413 26.570 1.00 89.00 183 ILE A N 1
ATOM 1508 C CA . ILE A 1 183 ? -18.256 -2.187 26.539 1.00 89.00 183 ILE A CA 1
ATOM 1509 C C . ILE A 1 183 ? -19.680 -2.469 27.019 1.00 89.00 183 ILE A C 1
ATOM 1511 O O . ILE A 1 183 ? -20.100 -1.889 28.020 1.00 89.00 183 ILE A O 1
ATOM 1515 N N . LYS A 1 184 ? -20.387 -3.407 26.377 1.00 90.44 184 LYS A N 1
ATOM 1516 C CA . LYS A 1 184 ? -21.773 -3.750 26.723 1.00 90.44 184 LYS A CA 1
ATOM 1517 C C . LYS A 1 184 ? -21.959 -4.115 28.208 1.00 90.44 184 LYS A C 1
ATOM 1519 O O . LYS A 1 184 ? -22.726 -3.434 28.878 1.00 90.44 184 LYS A O 1
ATOM 1524 N N . PRO A 1 185 ? -21.225 -5.086 28.789 1.00 90.56 185 PRO A N 1
ATOM 1525 C CA . PRO A 1 185 ? -21.427 -5.438 30.196 1.00 90.56 185 PRO A CA 1
ATOM 1526 C C . PRO A 1 185 ? -20.987 -4.337 31.170 1.00 90.56 185 PRO A C 1
ATOM 1528 O O . PRO A 1 185 ? -21.412 -4.337 32.323 1.00 90.56 185 PRO A O 1
ATOM 1531 N N . SER A 1 186 ? -20.104 -3.419 30.759 1.00 89.06 186 SER A N 1
ATOM 1532 C CA . SER A 1 186 ? -19.762 -2.258 31.588 1.00 89.06 186 SER A CA 1
ATOM 1533 C C . SER A 1 186 ? -20.888 -1.229 31.593 1.00 89.06 186 SER A C 1
ATOM 1535 O O . SER A 1 186 ? -21.173 -0.674 32.649 1.00 89.06 186 SER A O 1
ATOM 1537 N N . PHE A 1 187 ? -21.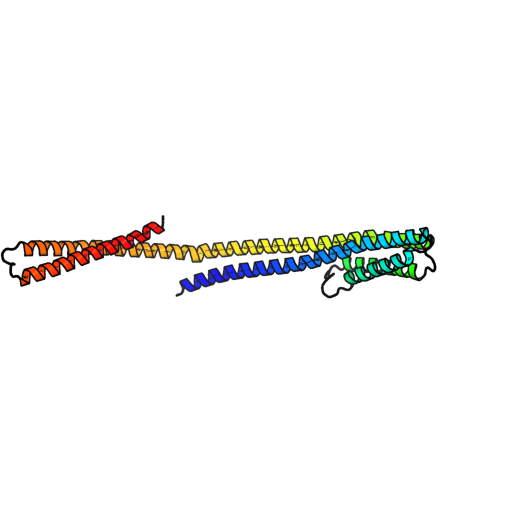534 -1.018 30.445 1.00 90.12 187 PHE A N 1
ATOM 1538 C CA . PHE A 1 187 ? -22.712 -0.165 30.322 1.00 90.12 187 PHE A CA 1
ATOM 1539 C C . PHE A 1 187 ? -23.889 -0.723 31.132 1.00 90.12 187 PHE A C 1
ATOM 1541 O O . PHE A 1 187 ? -24.415 -0.022 31.991 1.00 90.12 187 PHE A O 1
ATOM 1548 N N . ASP A 1 188 ? -24.204 -2.012 30.969 1.00 91.31 188 ASP A N 1
ATOM 1549 C CA . ASP A 1 188 ? -25.289 -2.677 31.704 1.00 91.31 188 ASP A CA 1
ATOM 1550 C C . ASP A 1 188 ? -25.087 -2.571 33.230 1.00 91.31 188 ASP A C 1
ATOM 1552 O O . ASP A 1 188 ? -26.021 -2.284 33.973 1.00 91.31 188 ASP A O 1
ATOM 1556 N N . LYS A 1 189 ? -23.843 -2.707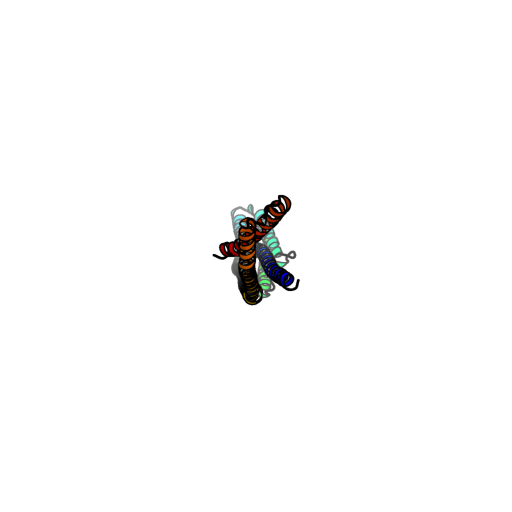 33.717 1.00 90.38 189 LYS A N 1
ATOM 1557 C CA . LYS A 1 189 ? -23.522 -2.539 35.146 1.00 90.38 189 LYS A CA 1
ATOM 1558 C C . LYS A 1 189 ? -23.720 -1.118 35.657 1.00 90.38 189 LYS A C 1
ATOM 1560 O O . LYS A 1 189 ? -24.107 -0.947 36.809 1.00 90.38 189 LYS A O 1
ATOM 1565 N N . ILE A 1 190 ? -23.395 -0.111 34.848 1.00 90.06 190 ILE A N 1
ATOM 1566 C CA . ILE A 1 190 ? -23.619 1.292 35.218 1.00 90.06 190 ILE A CA 1
ATOM 1567 C C . ILE A 1 190 ? -25.125 1.546 35.316 1.00 90.06 190 ILE A C 1
ATOM 1569 O O . ILE A 1 190 ? -25.577 2.127 36.300 1.00 90.06 190 ILE A O 1
ATOM 1573 N N . LEU A 1 191 ? -25.897 1.021 34.363 1.00 90.38 191 LEU A N 1
ATOM 1574 C CA . LEU A 1 191 ? -27.353 1.114 34.361 1.00 90.38 191 LEU A CA 1
ATOM 1575 C C . LEU A 1 191 ? -27.973 0.417 35.585 1.00 90.38 191 LEU A C 1
ATOM 1577 O O . LEU A 1 191 ? -28.821 0.986 36.271 1.00 90.38 191 LEU A O 1
ATOM 1581 N N . GLU A 1 192 ? -27.518 -0.793 35.922 1.00 92.31 192 GLU A N 1
ATOM 1582 C CA . GLU A 1 192 ? -27.945 -1.500 37.137 1.00 92.31 192 GLU A CA 1
ATOM 1583 C C . GLU A 1 192 ? -27.614 -0.712 38.414 1.00 92.31 192 GLU A C 1
ATOM 1585 O O . GLU A 1 192 ? -28.451 -0.618 39.313 1.00 92.31 192 GLU A O 1
ATOM 1590 N N . GLN A 1 193 ? -26.419 -0.116 38.500 1.00 90.50 193 GLN A N 1
ATOM 1591 C CA . GLN A 1 193 ? -26.012 0.702 39.647 1.00 90.50 193 GLN A CA 1
ATOM 1592 C C . GLN A 1 193 ? -26.862 1.969 39.784 1.00 90.50 193 GLN A C 1
ATOM 1594 O O . GLN A 1 193 ? -27.298 2.278 40.893 1.00 90.50 193 GLN A O 1
ATOM 1599 N N . ASN A 1 194 ? -27.149 2.661 38.680 1.00 90.00 194 ASN A N 1
ATOM 1600 C CA . ASN A 1 194 ? -28.038 3.824 38.670 1.00 90.00 194 ASN A CA 1
ATOM 1601 C C . ASN A 1 194 ? -29.452 3.449 39.128 1.00 90.00 194 ASN A C 1
ATOM 1603 O O . ASN A 1 194 ? -30.006 4.091 40.021 1.00 90.00 194 ASN A O 1
ATOM 1607 N N . ASN A 1 195 ? -30.006 2.357 38.595 1.00 89.50 195 ASN A N 1
ATOM 1608 C CA . ASN A 1 195 ? -31.322 1.861 38.994 1.00 89.50 195 ASN A CA 1
ATOM 1609 C C . ASN A 1 195 ? -31.375 1.468 40.478 1.00 89.50 195 ASN A C 1
ATOM 1611 O O . ASN A 1 195 ? -32.353 1.761 41.169 1.00 89.50 195 ASN A O 1
ATOM 1615 N N . ALA A 1 196 ? -30.318 0.837 40.999 1.00 90.44 196 ALA A N 1
ATOM 1616 C CA . ALA A 1 196 ? -30.217 0.500 42.415 1.00 90.44 196 ALA A CA 1
ATOM 1617 C C . ALA A 1 196 ? -30.146 1.754 43.301 1.00 90.44 196 ALA A C 1
ATOM 1619 O O . ALA A 1 196 ? -30.881 1.840 44.286 1.00 90.44 196 ALA A O 1
ATOM 1620 N N . LEU A 1 197 ? -29.319 2.742 42.938 1.00 89.88 197 LEU A N 1
ATOM 1621 C CA . LEU A 1 197 ? -29.232 4.026 43.642 1.00 89.88 197 LEU A CA 1
ATOM 1622 C C . LEU A 1 197 ? -30.585 4.739 43.665 1.00 89.88 197 LEU A C 1
ATOM 1624 O O . LEU A 1 197 ? -31.010 5.206 44.720 1.00 89.88 197 LEU A O 1
ATOM 1628 N N . LYS A 1 198 ? -31.299 4.742 42.537 1.00 86.12 198 LYS A N 1
ATOM 1629 C CA . LYS A 1 198 ? -32.642 5.311 42.435 1.00 86.12 198 LYS A CA 1
ATOM 1630 C C . LYS A 1 198 ? -33.639 4.608 43.352 1.00 86.12 198 LYS A C 1
ATOM 1632 O O . LYS A 1 198 ? -34.376 5.263 44.084 1.00 86.12 198 LYS A O 1
ATOM 1637 N N . LYS A 1 199 ? -33.642 3.272 43.360 1.00 88.25 199 LYS A N 1
ATOM 1638 C CA . LYS A 1 199 ? -34.523 2.486 44.236 1.00 88.25 199 LYS A CA 1
ATOM 1639 C C . LYS A 1 199 ? -34.247 2.767 45.716 1.00 88.25 199 LYS A C 1
ATOM 1641 O O . LYS A 1 199 ? -35.191 2.877 46.492 1.00 88.25 199 LYS A O 1
ATOM 1646 N N . ILE A 1 200 ? -32.974 2.898 46.095 1.00 89.38 200 ILE A N 1
ATOM 1647 C CA . ILE A 1 200 ? -32.567 3.238 47.465 1.00 89.38 200 ILE A CA 1
ATOM 1648 C C . ILE A 1 200 ? -33.032 4.650 47.828 1.00 89.38 200 ILE A C 1
ATOM 1650 O O . ILE A 1 200 ? -33.660 4.815 48.870 1.00 89.38 200 ILE A O 1
ATOM 1654 N N . ALA A 1 201 ? -32.774 5.642 46.970 1.00 89.44 201 ALA A N 1
ATOM 1655 C CA . ALA A 1 201 ? -33.183 7.026 47.197 1.00 89.44 201 ALA A CA 1
ATOM 1656 C C . ALA A 1 201 ? -34.705 7.141 47.356 1.00 89.44 201 ALA A C 1
ATOM 1658 O O . ALA A 1 201 ? -35.181 7.705 48.336 1.00 89.44 201 ALA A O 1
ATOM 1659 N N . TRP A 1 202 ? -35.473 6.518 46.457 1.00 87.75 202 TRP A N 1
ATOM 1660 C CA . TRP A 1 202 ? -36.934 6.520 46.522 1.00 87.75 202 TRP A CA 1
ATOM 1661 C C . TRP A 1 202 ? -37.467 5.869 47.808 1.00 87.75 202 TRP A C 1
ATOM 1663 O O . TRP A 1 202 ? -38.322 6.445 48.480 1.00 87.75 202 TRP A O 1
ATOM 1673 N N . HIS A 1 203 ? -36.941 4.697 48.184 1.00 88.19 203 HIS A N 1
ATOM 1674 C CA . HIS A 1 203 ? -37.375 3.977 49.386 1.00 88.19 203 HIS A CA 1
ATOM 1675 C C . HIS A 1 203 ? -37.030 4.744 50.668 1.00 88.19 203 HIS A C 1
ATOM 1677 O O . HIS A 1 203 ? -37.883 4.890 51.538 1.00 88.19 203 HIS A O 1
ATOM 1683 N N . GLN A 1 204 ? -35.808 5.278 50.779 1.00 87.88 204 GLN A N 1
ATOM 1684 C CA . GLN A 1 204 ? -35.391 6.058 51.949 1.00 87.88 204 GLN A CA 1
ATOM 1685 C C . GLN A 1 204 ? -36.200 7.347 52.087 1.00 87.88 204 GLN A C 1
ATOM 1687 O O . GLN A 1 204 ? -36.670 7.661 53.178 1.00 87.88 204 GLN A O 1
ATOM 1692 N N . SER A 1 205 ? -36.417 8.069 50.988 1.00 90.25 205 SER A N 1
ATOM 1693 C CA . SER A 1 205 ? -37.238 9.276 50.999 1.00 90.25 205 SER A CA 1
ATOM 1694 C C . SER A 1 205 ? -38.685 8.981 51.399 1.00 90.25 205 SER A C 1
ATOM 1696 O O . SER A 1 205 ? -39.264 9.717 52.199 1.00 90.25 205 SER A O 1
ATOM 1698 N N . HIS A 1 206 ? -39.270 7.883 50.907 1.00 87.12 206 HIS A N 1
ATOM 1699 C CA . HIS A 1 206 ? -40.616 7.469 51.304 1.00 87.12 206 HIS A CA 1
ATOM 1700 C C . HIS A 1 206 ? -40.699 7.092 52.792 1.00 87.12 206 HIS A C 1
ATOM 1702 O O . HIS A 1 206 ? -41.579 7.586 53.503 1.00 87.12 206 HIS A O 1
ATOM 1708 N N . ASP A 1 207 ? -39.762 6.277 53.280 1.00 89.31 207 ASP A N 1
ATOM 1709 C CA . ASP A 1 207 ? -39.729 5.819 54.673 1.00 89.31 207 ASP A CA 1
ATOM 1710 C C . ASP A 1 207 ? -39.526 6.962 55.669 1.00 89.31 207 ASP A C 1
ATOM 1712 O O . ASP A 1 207 ? -40.069 6.912 56.773 1.00 89.31 207 ASP A O 1
ATOM 1716 N N . LEU A 1 208 ? -38.770 7.998 55.291 1.00 91.06 208 LEU A N 1
ATOM 1717 C CA . LEU A 1 208 ? -38.509 9.166 56.132 1.00 91.06 208 LEU A CA 1
ATOM 1718 C C . LEU A 1 208 ? -39.662 10.181 56.134 1.00 91.06 208 LEU A C 1
ATOM 1720 O O . LEU A 1 208 ? -39.849 10.876 57.133 1.00 91.06 208 LEU A O 1
ATOM 1724 N N . ARG A 1 209 ? -40.496 10.242 55.086 1.00 89.69 209 ARG A N 1
ATOM 1725 C CA . ARG A 1 209 ? -41.651 11.164 55.049 1.00 89.69 209 ARG A CA 1
ATOM 1726 C C . ARG A 1 209 ? -42.654 10.900 56.165 1.00 89.69 209 ARG A C 1
ATOM 1728 O O . ARG A 1 209 ? -43.143 11.839 56.785 1.00 89.69 209 ARG A O 1
ATOM 1735 N N . ARG A 1 210 ? -42.959 9.632 56.456 1.00 92.19 210 ARG A N 1
ATOM 1736 C CA . ARG A 1 210 ? -43.930 9.267 57.503 1.00 92.19 210 ARG A CA 1
ATOM 1737 C C . ARG A 1 210 ? -43.518 9.742 58.910 1.00 92.19 210 ARG A C 1
ATOM 1739 O O . ARG A 1 210 ? -44.345 10.381 59.562 1.00 92.19 210 ARG A O 1
ATOM 1746 N N . PRO A 1 211 ? -42.302 9.464 59.422 1.00 92.69 211 PRO A N 1
ATOM 1747 C CA . PRO A 1 211 ? -41.880 9.970 60.724 1.00 92.69 211 PRO A CA 1
ATOM 1748 C C . PRO A 1 211 ? -41.759 11.498 60.750 1.00 92.69 211 PRO A C 1
ATOM 1750 O O . PRO A 1 211 ? -42.149 12.088 61.753 1.00 92.69 211 PRO A O 1
ATOM 1753 N N . VAL A 1 212 ? -41.317 12.151 59.668 1.00 93.62 212 VAL A N 1
ATOM 1754 C CA . VAL A 1 212 ? -41.282 13.626 59.586 1.00 93.62 212 VAL A CA 1
ATOM 1755 C C . VAL A 1 212 ? -42.689 14.224 59.677 1.00 93.62 212 VAL A C 1
ATOM 1757 O O . VAL A 1 212 ? -42.930 15.099 60.508 1.00 93.62 212 VAL A O 1
ATOM 1760 N N . ALA A 1 213 ? -43.653 13.683 58.925 1.00 91.31 213 ALA A N 1
ATOM 1761 C CA . ALA A 1 213 ? -45.054 14.096 59.000 1.00 91.31 213 ALA A CA 1
ATOM 1762 C C . ALA A 1 213 ? -45.649 13.887 60.405 1.00 91.31 213 ALA A C 1
ATOM 1764 O O . ALA A 1 213 ? -46.381 14.745 60.903 1.00 91.31 213 ALA A O 1
ATOM 1765 N N . ASN A 1 214 ? -45.300 12.784 61.079 1.00 93.50 214 ASN A N 1
ATOM 1766 C CA . ASN A 1 214 ? -45.705 12.540 62.465 1.00 93.50 214 ASN A CA 1
ATOM 1767 C C . ASN A 1 214 ? -45.108 13.579 63.427 1.00 93.50 214 ASN A C 1
ATOM 1769 O O . ASN A 1 214 ? -45.832 14.092 64.277 1.00 93.50 214 ASN A O 1
ATOM 1773 N N . ILE A 1 215 ? -43.817 13.911 63.293 1.00 93.25 215 ILE A N 1
ATOM 1774 C CA . ILE A 1 215 ? -43.147 14.939 64.108 1.00 93.25 215 ILE A CA 1
ATOM 1775 C C . ILE A 1 215 ? -43.837 16.292 63.918 1.00 93.25 215 ILE A C 1
ATOM 1777 O O . ILE A 1 215 ? -44.221 16.923 64.902 1.00 93.25 215 ILE A O 1
ATOM 1781 N N . LEU A 1 216 ? -44.076 16.708 62.671 1.00 92.38 216 LEU A N 1
ATOM 1782 C CA . LEU A 1 216 ? -44.787 17.951 62.363 1.00 92.38 216 LEU A CA 1
ATOM 1783 C C . LEU A 1 216 ? -46.214 17.953 62.932 1.00 92.38 216 LEU A C 1
ATOM 1785 O O . LEU A 1 216 ? -46.657 18.959 63.489 1.00 92.38 216 LEU A O 1
ATOM 1789 N N . GLY A 1 217 ? -46.928 16.828 62.847 1.00 91.81 217 GLY A N 1
ATOM 1790 C CA . GLY A 1 217 ? -48.255 16.659 63.443 1.00 91.81 217 GLY A CA 1
ATOM 1791 C C . GLY A 1 217 ? -48.246 16.814 64.966 1.00 91.81 217 GLY A C 1
ATOM 1792 O O . GLY A 1 217 ? -49.046 17.577 65.511 1.00 91.81 217 GLY A O 1
ATOM 1793 N N . LEU A 1 218 ? -47.305 16.157 65.651 1.00 93.06 218 LEU A N 1
ATOM 1794 C CA . LEU A 1 218 ? -47.129 16.264 67.102 1.00 93.06 218 LEU A CA 1
ATOM 1795 C C . LEU A 1 218 ? -46.764 17.690 67.525 1.00 93.06 218 LEU A C 1
ATOM 1797 O O . LEU A 1 218 ? -47.350 18.207 68.472 1.00 93.06 218 LEU A O 1
ATOM 1801 N N . ILE A 1 219 ? -45.865 18.361 66.799 1.00 91.19 219 ILE A N 1
ATOM 1802 C CA . ILE A 1 219 ? -45.511 19.765 67.055 1.00 91.19 219 ILE A CA 1
ATOM 1803 C C . ILE A 1 219 ? -46.749 20.665 66.944 1.00 91.19 219 ILE A C 1
ATOM 1805 O O . ILE A 1 219 ? -46.974 21.510 67.814 1.00 91.19 219 ILE A O 1
ATOM 1809 N N . ARG A 1 220 ? -47.591 20.469 65.917 1.00 89.50 220 ARG A N 1
ATOM 1810 C CA . ARG A 1 220 ? -48.849 21.220 65.749 1.00 89.50 220 ARG A CA 1
ATOM 1811 C C . ARG A 1 220 ? -49.821 20.982 66.906 1.00 89.50 220 ARG A C 1
ATOM 1813 O O . ARG A 1 220 ? -50.408 21.942 67.399 1.00 89.50 220 ARG A O 1
ATOM 1820 N N . MET A 1 221 ? -49.962 19.736 67.367 1.00 90.50 221 MET A N 1
ATOM 1821 C CA . MET A 1 221 ? -50.801 19.405 68.527 1.00 90.50 221 MET A CA 1
ATOM 1822 C C . MET A 1 221 ? -50.280 20.047 69.818 1.00 90.50 221 MET A C 1
ATOM 1824 O O . MET A 1 221 ? -51.059 20.640 70.560 1.00 90.50 221 MET A O 1
ATOM 1828 N N . LEU A 1 222 ? -48.969 19.975 70.068 1.00 88.75 222 LEU A N 1
ATOM 1829 C CA . LEU A 1 222 ? -48.339 20.571 71.249 1.00 88.75 222 LEU A CA 1
ATOM 1830 C C . LEU A 1 222 ? -48.488 22.096 71.257 1.00 88.75 222 LEU A C 1
ATOM 1832 O O . LEU A 1 222 ? -48.806 22.665 72.297 1.00 88.75 222 LEU A O 1
ATOM 1836 N N . ARG A 1 223 ? -48.352 22.753 70.098 1.00 85.12 223 ARG A N 1
ATOM 1837 C CA . ARG A 1 223 ? -48.608 24.197 69.954 1.00 85.12 223 ARG A CA 1
ATOM 1838 C C . ARG A 1 223 ? -50.062 24.595 70.210 1.00 85.12 223 ARG A C 1
ATOM 1840 O O . ARG A 1 223 ? -50.310 25.715 70.647 1.00 85.12 223 ARG A O 1
ATOM 1847 N N . ALA A 1 224 ? -51.019 23.716 69.917 1.00 85.81 224 ALA A N 1
ATOM 1848 C CA . ALA A 1 224 ? -52.437 23.966 70.168 1.00 85.81 224 ALA A CA 1
ATOM 1849 C C . ALA A 1 224 ? -52.831 23.755 71.643 1.00 85.81 224 ALA A C 1
ATOM 1851 O O . ALA A 1 224 ? -53.920 24.170 72.046 1.00 85.81 224 ALA A O 1
ATOM 1852 N N . SER A 1 225 ? -51.966 23.130 72.454 1.00 87.06 225 SER A N 1
ATOM 1853 C CA . SER A 1 225 ? -52.248 22.860 73.863 1.00 87.06 225 SER A CA 1
ATOM 1854 C C . SER A 1 225 ? -52.185 24.141 74.710 1.00 87.06 225 SER A C 1
ATOM 1856 O O . SER A 1 225 ? -51.168 24.840 74.703 1.00 87.06 225 SER A O 1
ATOM 1858 N N . PRO A 1 226 ? -53.232 24.457 75.497 1.00 77.06 226 PRO A N 1
ATOM 1859 C CA . PRO A 1 226 ? -53.244 25.638 76.354 1.00 77.06 226 PRO A CA 1
ATOM 1860 C C . PRO A 1 226 ? -52.220 25.586 77.500 1.00 77.06 226 PRO A C 1
ATOM 1862 O O . PRO A 1 226 ? -51.874 26.638 78.035 1.00 77.06 226 PRO A O 1
ATOM 1865 N N . GLU A 1 227 ? -51.717 24.396 77.839 1.00 78.44 227 GLU A N 1
ATOM 1866 C CA . GLU A 1 227 ? -50.752 24.146 78.920 1.00 78.44 227 GLU A CA 1
ATOM 1867 C C . GLU A 1 227 ? -49.295 24.430 78.506 1.00 78.44 227 GLU A C 1
ATOM 1869 O O . GLU A 1 227 ? -48.430 24.637 79.356 1.00 78.44 227 GLU A O 1
ATOM 1874 N N . ILE A 1 228 ? -49.008 24.494 77.201 1.00 76.06 228 ILE A N 1
ATOM 1875 C CA . ILE A 1 228 ? -47.652 24.637 76.651 1.00 76.06 228 ILE A CA 1
ATOM 1876 C C . ILE A 1 228 ? -47.503 26.035 76.032 1.00 76.06 228 ILE A C 1
ATOM 1878 O O . ILE A 1 228 ? -47.472 26.203 74.816 1.00 76.06 228 ILE A O 1
ATOM 1882 N N . LYS A 1 229 ? -47.442 27.067 76.887 1.00 79.00 229 LYS A N 1
ATOM 1883 C CA . LYS A 1 229 ? -47.349 28.483 76.464 1.00 79.00 229 LYS A CA 1
ATOM 1884 C C . LYS A 1 229 ? -46.167 29.267 77.036 1.00 79.00 229 LYS A C 1
ATOM 1886 O O . LYS A 1 229 ? -46.081 30.470 76.795 1.00 79.00 229 LYS A O 1
ATOM 1891 N N . SER A 1 230 ? -45.267 28.632 77.791 1.00 84.88 230 SER A N 1
ATOM 1892 C CA . SER A 1 230 ? -44.050 29.326 78.226 1.00 84.88 230 SER A CA 1
ATOM 1893 C C . SER A 1 230 ? -43.227 29.748 77.004 1.00 84.88 230 SER A C 1
ATOM 1895 O O . SER A 1 230 ? -43.163 29.030 76.003 1.00 84.88 230 SER A O 1
ATOM 1897 N N . GLU A 1 231 ? -42.597 30.919 77.087 1.00 84.44 231 GLU A N 1
ATOM 1898 C CA . GLU A 1 231 ? -41.783 31.479 76.002 1.00 84.44 231 GLU A CA 1
ATOM 1899 C C . GLU A 1 231 ? -40.679 30.501 75.551 1.00 84.44 231 GLU A C 1
ATOM 1901 O O . GLU A 1 231 ? -40.430 30.323 74.358 1.00 84.44 231 GLU A O 1
ATOM 1906 N N . GLU A 1 232 ? -40.090 29.776 76.503 1.00 87.62 232 GLU A N 1
ATOM 1907 C CA . GLU A 1 232 ? -39.072 28.748 76.268 1.00 87.62 232 GLU A CA 1
ATOM 1908 C C . GLU A 1 232 ? -39.608 27.520 75.504 1.00 87.62 232 GLU A C 1
ATOM 1910 O O . GLU A 1 232 ? -38.959 27.034 74.570 1.00 87.62 232 GLU A O 1
ATOM 1915 N N . ASN A 1 233 ? -40.822 27.055 75.825 1.00 86.75 233 ASN A N 1
ATOM 1916 C CA . ASN A 1 233 ? -41.453 25.931 75.127 1.00 86.75 233 ASN A CA 1
ATOM 1917 C C . ASN A 1 233 ? -41.820 26.301 73.686 1.00 86.75 233 ASN A C 1
ATOM 1919 O O . ASN A 1 233 ? -41.593 25.512 72.770 1.00 86.75 233 ASN A O 1
ATOM 1923 N N . VAL A 1 234 ? -42.337 27.515 73.466 1.00 86.81 234 VAL A N 1
ATOM 1924 C CA . VAL A 1 234 ? -42.652 28.020 72.119 1.00 86.81 234 VAL A CA 1
ATOM 1925 C C . VAL A 1 234 ? -41.386 28.090 71.265 1.00 86.81 234 VAL A C 1
ATOM 1927 O O . VAL A 1 234 ? -41.375 27.599 70.137 1.00 86.81 234 VAL A O 1
ATOM 1930 N N . LYS A 1 235 ? -40.292 28.628 71.816 1.00 90.12 235 LYS A N 1
ATOM 1931 C CA . LYS A 1 235 ? -39.001 28.705 71.123 1.00 90.12 235 LYS A CA 1
ATOM 1932 C C . LYS A 1 235 ? -38.456 27.318 70.759 1.00 90.12 235 LYS A C 1
ATOM 1934 O O . LYS A 1 235 ? -38.002 27.116 69.636 1.00 90.12 235 LYS A O 1
ATOM 1939 N N . THR A 1 236 ? -38.558 26.352 71.670 1.00 90.69 236 THR A N 1
ATOM 1940 C CA . THR A 1 236 ? -38.140 24.960 71.428 1.00 90.69 236 THR A CA 1
ATOM 1941 C C . THR A 1 236 ? -38.974 24.294 70.330 1.00 90.69 236 THR A C 1
ATOM 1943 O O . THR A 1 236 ? -38.421 23.651 69.438 1.00 90.69 236 THR A O 1
ATOM 1946 N N . LEU A 1 237 ? -40.298 24.491 70.336 1.00 91.31 237 LEU A N 1
ATOM 1947 C CA . LEU A 1 237 ? -41.191 23.975 69.292 1.00 91.31 237 LEU A CA 1
ATOM 1948 C C . LEU A 1 237 ? -40.902 24.598 67.918 1.00 91.31 237 LEU A C 1
ATOM 1950 O O . LEU A 1 237 ? -41.024 23.902 66.914 1.00 91.31 237 LEU A O 1
ATOM 1954 N N . ASN A 1 238 ? -40.493 25.872 67.862 1.00 90.69 238 ASN A N 1
ATOM 1955 C CA . ASN A 1 238 ? -40.043 26.509 66.619 1.00 90.69 238 ASN A CA 1
ATOM 1956 C C . ASN A 1 238 ? -38.782 25.829 66.074 1.00 90.69 238 ASN A C 1
ATOM 1958 O O . ASN A 1 238 ? -38.790 25.396 64.930 1.00 90.69 238 ASN A O 1
ATOM 1962 N N . TYR A 1 239 ? -37.749 25.631 66.901 1.00 93.06 239 TYR A N 1
ATOM 1963 C CA . TYR A 1 239 ? -36.529 24.947 66.456 1.00 93.06 239 TYR A CA 1
ATOM 1964 C C . TYR A 1 239 ? -36.782 23.510 65.982 1.00 93.06 239 TYR A C 1
ATOM 1966 O O . TYR A 1 239 ? -36.183 23.072 64.998 1.00 93.06 239 TYR A O 1
ATOM 1974 N N . LEU A 1 240 ? -37.674 22.774 66.653 1.00 92.56 240 LEU A N 1
ATOM 1975 C CA . LEU A 1 240 ? -38.069 21.428 66.228 1.00 92.56 240 LEU A CA 1
ATOM 1976 C C . LEU A 1 240 ? -38.840 21.443 64.905 1.00 92.56 240 LEU A C 1
ATOM 1978 O O . LEU A 1 240 ? -38.614 20.565 64.074 1.00 92.56 240 LEU A O 1
ATOM 1982 N N . GLN A 1 241 ? -39.723 22.426 64.700 1.00 92.88 241 GLN A N 1
ATOM 1983 C CA . GLN A 1 241 ? -40.440 22.570 63.434 1.00 92.88 241 GLN A CA 1
ATOM 1984 C C . GLN A 1 241 ? -39.474 22.881 62.297 1.00 92.88 241 GLN A C 1
ATOM 1986 O O . GLN A 1 241 ? -39.480 22.163 61.302 1.00 92.88 241 GLN A O 1
ATOM 1991 N N . ASP A 1 242 ? -38.615 23.884 62.474 1.00 93.06 242 ASP A N 1
ATOM 1992 C CA . ASP A 1 242 ? -37.641 24.291 61.462 1.00 93.06 242 ASP A CA 1
ATOM 1993 C C . ASP A 1 242 ? -36.725 23.115 61.089 1.00 93.06 242 ASP A C 1
ATOM 1995 O O . ASP A 1 242 ? -36.450 22.877 59.915 1.00 93.06 242 ASP A O 1
ATOM 1999 N N . SER A 1 243 ? -36.300 22.321 62.078 1.00 93.56 243 SER A N 1
ATOM 2000 C CA . SER A 1 243 ? -35.478 21.125 61.848 1.00 93.56 243 SER A CA 1
ATOM 2001 C C . SER A 1 243 ? -36.229 20.038 61.068 1.00 93.56 243 SER A C 1
ATOM 2003 O O . SER A 1 243 ? -35.650 19.393 60.194 1.00 93.56 243 SER A O 1
ATOM 2005 N N . ALA A 1 244 ? -37.515 19.824 61.365 1.00 93.19 244 ALA A N 1
ATOM 2006 C CA . ALA A 1 244 ? -38.345 18.852 60.658 1.00 93.19 244 ALA A CA 1
ATOM 2007 C C . ALA A 1 244 ? -38.636 19.288 59.210 1.00 93.19 244 ALA A C 1
ATOM 2009 O O . ALA A 1 244 ? -38.539 18.465 58.303 1.00 93.19 244 ALA A O 1
ATOM 2010 N N . GLU A 1 245 ? -38.906 20.575 58.976 1.00 92.31 245 GLU A N 1
ATOM 2011 C CA . GLU A 1 245 ? -39.099 21.146 57.635 1.00 92.31 245 GLU A CA 1
ATOM 2012 C C . GLU A 1 245 ? -37.799 21.136 56.813 1.00 92.31 245 GLU A C 1
ATOM 2014 O O . GLU A 1 245 ? -37.811 20.828 55.622 1.00 92.31 245 GLU A O 1
ATOM 2019 N N . GLN A 1 246 ? -36.643 21.396 57.434 1.00 91.75 246 GLN A N 1
ATOM 2020 C CA . GLN A 1 246 ? -35.339 21.231 56.778 1.00 91.75 246 GLN A CA 1
ATOM 2021 C C . GLN A 1 246 ? -35.081 19.779 56.357 1.00 91.75 246 GLN A C 1
ATOM 2023 O O . GLN A 1 246 ? -34.538 19.533 55.273 1.00 91.75 246 GLN A O 1
ATOM 2028 N N . LEU A 1 247 ? -35.472 18.813 57.192 1.00 92.12 247 LEU A N 1
ATOM 2029 C CA . LEU A 1 247 ? -35.359 17.395 56.865 1.00 92.12 247 LEU A CA 1
ATOM 2030 C C . LEU A 1 247 ? -36.298 17.014 55.711 1.00 92.12 247 LEU A C 1
ATOM 2032 O O . LEU A 1 247 ? -35.873 16.295 54.809 1.00 92.12 247 LEU A O 1
ATOM 2036 N N . GLU A 1 248 ? -37.523 17.542 55.691 1.00 90.69 248 GLU A N 1
ATOM 2037 C CA . GLU A 1 248 ? -38.476 17.365 54.587 1.00 90.69 248 GLU A CA 1
ATOM 2038 C C . GLU A 1 248 ? -37.929 17.916 53.262 1.00 90.69 248 GLU A C 1
ATOM 2040 O O . GLU A 1 248 ? -37.853 17.189 52.272 1.00 90.69 248 GLU A O 1
ATOM 2045 N N . ASN A 1 249 ? -37.404 19.144 53.267 1.00 91.50 249 ASN A N 1
ATOM 2046 C CA . ASN A 1 249 ? -36.757 19.736 52.093 1.00 91.50 249 ASN A CA 1
ATOM 2047 C C . ASN A 1 249 ? -35.555 18.909 51.606 1.00 91.50 249 ASN A C 1
ATOM 2049 O O . ASN A 1 249 ? -35.345 18.741 50.405 1.00 91.50 249 ASN A O 1
ATOM 2053 N N . THR A 1 250 ? -34.758 18.362 52.529 1.00 89.25 250 THR A N 1
ATOM 2054 C CA . THR A 1 250 ? -33.619 17.499 52.178 1.00 89.25 250 THR A CA 1
ATOM 2055 C C . THR A 1 250 ? -34.085 16.212 51.494 1.00 89.25 250 THR A C 1
ATOM 2057 O O . THR A 1 250 ? -33.462 15.771 50.528 1.00 89.25 250 THR A O 1
ATOM 2060 N N . ILE A 1 251 ? -35.191 15.624 51.962 1.00 90.06 251 ILE A N 1
ATOM 2061 C CA . ILE A 1 251 ? -35.808 14.441 51.351 1.00 90.06 251 ILE A CA 1
ATOM 2062 C C . ILE A 1 251 ? -36.232 14.737 49.909 1.00 90.06 251 ILE A C 1
ATOM 2064 O O . ILE A 1 251 ? -35.939 13.936 49.018 1.00 90.06 251 ILE A O 1
ATOM 2068 N N . ASP A 1 252 ? -36.871 15.880 49.661 1.00 87.56 252 ASP A N 1
ATOM 2069 C CA . ASP A 1 252 ? -37.333 16.250 48.320 1.00 87.56 252 ASP A CA 1
ATOM 2070 C C . ASP A 1 252 ? -36.169 16.487 47.349 1.00 87.56 252 ASP A C 1
ATOM 2072 O O . ASP A 1 252 ? -36.185 15.958 46.236 1.00 87.56 252 ASP A O 1
ATOM 2076 N N . VAL A 1 253 ? -35.094 17.147 47.798 1.00 89.06 253 VAL A N 1
ATOM 2077 C CA . VAL A 1 253 ? -33.864 17.321 47.001 1.00 89.06 253 VAL A CA 1
ATOM 2078 C C . VAL A 1 253 ? -33.217 15.978 46.639 1.00 89.06 253 VAL A C 1
ATOM 2080 O O . VAL A 1 253 ? -32.679 15.823 45.540 1.00 89.06 253 VAL A O 1
ATOM 2083 N N . VAL A 1 254 ? -33.237 14.991 47.542 1.00 87.25 254 VAL A N 1
ATOM 2084 C CA . VAL A 1 254 ? -32.700 13.645 47.267 1.00 87.25 254 VAL A CA 1
ATOM 2085 C C . VAL A 1 254 ? -33.525 12.929 46.195 1.00 87.25 254 VAL A C 1
ATOM 2087 O O . VAL A 1 254 ? -32.939 12.315 45.301 1.00 87.25 254 VAL A O 1
ATOM 2090 N N . VAL A 1 255 ? -34.858 13.039 46.244 1.00 85.12 255 VAL A N 1
ATOM 2091 C CA . VAL A 1 255 ? -35.745 12.464 45.218 1.00 85.12 25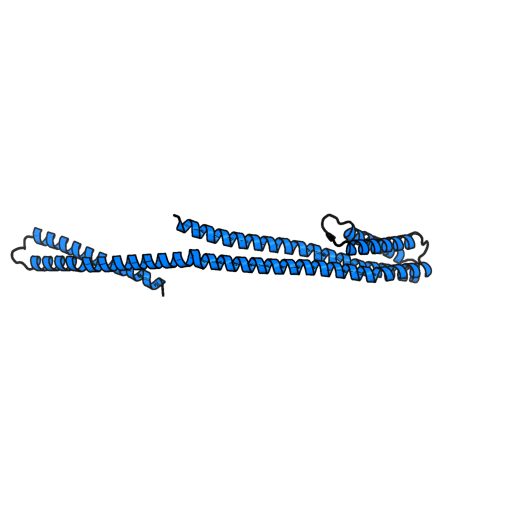5 VAL A CA 1
ATOM 2092 C C . VAL A 1 255 ? -35.487 13.125 43.867 1.00 85.12 255 VAL A C 1
ATOM 2094 O O . VAL A 1 255 ? -35.180 12.422 42.906 1.00 85.12 255 VAL A O 1
ATOM 2097 N N . GLU A 1 256 ? -35.504 14.457 43.812 1.00 86.38 256 GLU A N 1
ATOM 2098 C CA . GLU A 1 256 ? -35.295 15.230 42.584 1.00 86.38 256 GLU A CA 1
ATOM 2099 C C . GLU A 1 256 ? -33.955 14.894 41.915 1.00 86.38 256 GLU A C 1
ATOM 2101 O O . GLU A 1 256 ? -33.908 14.559 40.731 1.00 86.38 256 GLU A O 1
ATOM 2106 N N . LYS A 1 257 ? -32.854 14.878 42.680 1.00 84.81 257 LYS A N 1
ATOM 2107 C CA . LYS A 1 257 ? -31.528 14.521 42.148 1.00 84.81 257 LYS A CA 1
ATOM 2108 C C . LYS A 1 257 ? -31.444 13.072 41.677 1.00 84.81 257 LYS A C 1
ATOM 2110 O O . LYS A 1 257 ? -30.710 12.790 40.733 1.00 84.81 257 LYS A O 1
ATOM 2115 N N . SER A 1 258 ? -32.159 12.155 42.328 1.00 83.44 258 SER A N 1
ATOM 2116 C CA . SER A 1 258 ? -32.208 10.751 41.909 1.00 83.44 258 SER A CA 1
ATOM 2117 C C . SER A 1 258 ? -33.047 10.538 40.643 1.00 83.44 258 SER A C 1
ATOM 2119 O O . SER A 1 258 ? -32.771 9.620 39.870 1.00 83.44 258 SER A O 1
ATOM 2121 N N . ASP A 1 259 ? -34.038 11.402 40.404 1.00 77.50 259 ASP A N 1
ATOM 2122 C CA . ASP A 1 259 ? -34.885 11.375 39.214 1.00 77.50 259 ASP A CA 1
ATOM 2123 C C . ASP A 1 259 ? -34.253 12.098 38.019 1.00 77.50 259 ASP A C 1
ATOM 2125 O O . ASP A 1 259 ? -34.397 11.611 36.901 1.00 77.50 259 ASP A O 1
ATOM 2129 N N . ALA A 1 260 ? -33.475 13.165 38.230 1.00 70.69 260 ALA A N 1
ATOM 2130 C CA . ALA A 1 260 ? -32.758 13.887 37.170 1.00 70.69 260 ALA A CA 1
ATOM 2131 C C . ALA A 1 260 ? -31.732 13.021 36.406 1.00 70.69 260 ALA A C 1
ATOM 2133 O O . ALA A 1 260 ? -31.399 13.312 35.261 1.00 70.69 260 ALA A O 1
ATOM 2134 N N . VAL A 1 261 ? -31.262 11.913 36.995 1.00 62.97 261 VAL A N 1
ATOM 2135 C CA . VAL A 1 261 ? -30.422 10.912 36.303 1.00 62.97 261 VAL A CA 1
ATOM 2136 C C . VAL A 1 261 ? -31.164 10.254 35.121 1.00 62.97 261 VAL A C 1
ATOM 2138 O O . VAL A 1 261 ? -30.521 9.747 34.209 1.00 62.97 261 VAL A O 1
ATOM 2141 N N . ARG A 1 262 ? -32.505 10.299 35.103 1.00 51.62 262 ARG A N 1
ATOM 2142 C CA . ARG A 1 262 ? -33.374 9.679 34.090 1.00 51.62 262 ARG A CA 1
ATOM 2143 C C . ARG A 1 262 ? -33.420 10.435 32.756 1.00 51.62 262 ARG A C 1
ATOM 2145 O O . ARG A 1 262 ? -33.542 9.797 31.723 1.00 51.62 262 ARG A O 1
ATOM 2152 N N . GLU A 1 263 ? -33.319 11.764 32.756 1.00 51.19 263 GLU A N 1
ATOM 2153 C CA . GLU A 1 263 ? -33.491 12.578 31.532 1.00 51.19 263 GLU A CA 1
ATOM 2154 C C . GLU A 1 263 ? -32.283 12.543 30.582 1.00 51.19 263 GLU A C 1
ATOM 2156 O O . GLU A 1 263 ? -32.344 13.079 29.483 1.00 51.19 263 GLU A O 1
ATOM 2161 N N . VAL A 1 264 ? -31.180 11.910 30.984 1.00 50.78 264 VAL A N 1
ATOM 2162 C CA . VAL A 1 264 ? -29.993 11.728 30.130 1.00 50.78 264 VAL A CA 1
ATOM 2163 C C . VAL A 1 264 ? -30.046 10.390 29.365 1.00 50.78 264 VAL A C 1
ATOM 2165 O O . VAL A 1 264 ? -29.205 10.147 28.501 1.00 50.78 264 VAL A O 1
ATOM 2168 N N . GLU A 1 265 ? -31.008 9.513 29.681 1.00 45.09 265 GLU A N 1
ATOM 2169 C CA . GLU A 1 265 ? -31.139 8.160 29.110 1.00 45.09 265 GLU A CA 1
ATOM 2170 C C . GLU A 1 265 ? -32.181 8.030 27.977 1.00 45.09 265 GLU A C 1
ATOM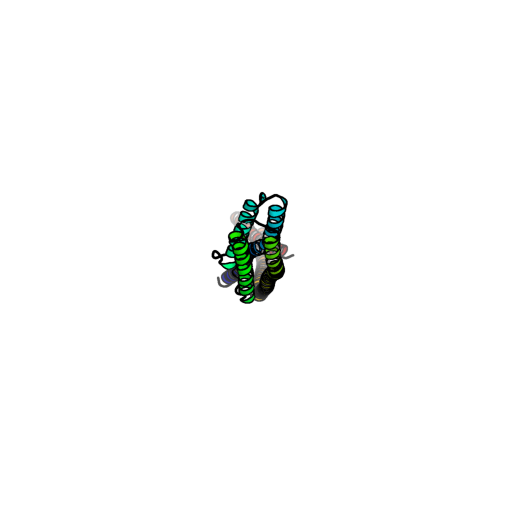 2172 O O . GLU A 1 265 ? -32.120 7.032 27.255 1.00 45.09 265 GLU A O 1
ATOM 2177 N N . ASP A 1 266 ? -33.068 9.018 27.787 1.00 38.34 266 ASP A N 1
ATOM 2178 C CA . ASP A 1 266 ? -34.068 9.089 26.697 1.00 38.34 266 ASP A CA 1
ATOM 2179 C C . ASP A 1 266 ? -33.670 10.129 25.627 1.00 38.34 266 ASP A C 1
ATOM 2181 O O . ASP A 1 266 ? -33.866 9.846 24.419 1.00 38.34 266 ASP A O 1
#

Mean predicted aligned error: 9.81 Å

Radius of gyration: 45.38 Å; Cα contacts (8 Å, |Δi|>4): 160; chains: 1; bounding box: 88×46×124 Å

Sequence (266 aa):
MKNKNKFYILFSTVLVLIVLNQSFIQYFLHTKKDEALLINIAGQQRMLSQRVNQLSYRSIKFGGRYYQDLQHSLVDWQSSHLRIMNGDDFISKTKNKEIKEKLRYTYNIILSVDSILTNAKVIDTFVLVALNKKVDAFLPVMNDIVGDFEAEADQKLNYIILLELFFSMITIIVIFIEFRLIIKPSFDKILEQNNALKKIAWHQSHDLRRPVANILGLIRMLRASPEIKSEENVKTLNYLQDSAEQLENTIDVVVEKSDAVREVED

InterPro domains:
  IPR003661 Signal transduction histidine kinase, dimerisation/phosphoacceptor domain [PF00512] (205-252)
  IPR003661 Signal transduction histidine kinase, dimerisation/phosphoacceptor domain [cd00082] (205-252)
  IPR029095 NarX-like, N-terminal [PF13675] (29-103)
  IPR036097 Signal transduction histidine kinase, dimerisation/phosphoacceptor domain superfamily [SSF47384] (186-252)

Nearest PDB structures (foldseek):
  6xyn-assembly1_A-2  TM=7.983E-01  e=3.830E-03  Escherichia coli
  5jef-assembly1_A  TM=7.048E-01  e=1.025E-02  Escherichia coli K-12
  5jeq-assembly1_A-2  TM=7.725E-01  e=4.272E-02  Escherichia coli
  6yue-assembly1_A-2  TM=5.871E-01  e=1.377E-02  Escherichia coli K-12

Foldseek 3Di:
DVQVVLVVVLVVVLVVLVVVLVVLVVVVVVLLVLLVVLLVLLVVLLVLLVVLLVLLVVCAVPVNPSVVVSVVSLVVNLVSLCCCQVPPPGHPPDPDPVLNVLSVVLNVLSVVLVVLSVPDPGRDPVSSVSSVVSSVVNNVSSVVSSVVSVVVSVVVVVVSVVVSVVSVVVSVVSVVVCCVPRVVVVVVVVVVVLVVLLVVLVVVLVVLVVVLVVQLVVLVVLVPDPVQDPPVSVVVSVVSNVVSVVVNVVSVVSNVVSCVVVVVVD

Secondary structure (DSSP, 8-state):
-HHHHHHHHHHHHHHHHHHHHHHHHHHHHHHHHHHHHHHHHHHHHHHHHHHHHHHHHHHHHTTTTTHHHHHHHHHHHHHHHHHHHH-STTS-----HHHHHHHHHHHHHHHHHHHHHHH-SS--HHHHHHHHHHHHHHHHHHHHHHHHHHHHHHHHHHHHHHHHHHHHHHHHHHHHHHIIIIIHHHHHHHHHHHHHHHHHHHHHHHHHHHHHHHHHHHHHHHHH-TT---HHHHHHHHHHHHHHHHHHHHHHHHHHHHHHGGGG--

pLDDT: mean 88.43, std 10.44, range [38.34, 98.38]

Solvent-accessible surface area (backbone atoms only — not comparable to full-atom values): 14257 Å² total; per-residue (Å²): 113,76,67,63,55,50,54,53,51,50,53,51,51,55,50,50,52,52,51,52,52,51,51,52,52,54,55,51,58,55,53,49,56,43,52,54,50,37,45,50,56,48,52,46,47,55,54,32,49,51,48,32,54,52,27,49,53,46,12,44,78,53,77,48,73,34,46,64,61,26,52,52,37,46,51,52,38,52,54,53,51,44,44,46,72,68,33,68,102,67,46,51,83,71,81,55,63,65,56,52,50,52,52,51,53,47,46,54,43,51,54,49,47,50,52,55,57,71,72,41,91,63,72,45,74,69,56,46,55,56,44,46,58,44,45,66,62,36,48,63,57,48,53,48,48,34,50,51,49,50,50,53,52,51,52,52,49,52,53,51,51,55,52,47,55,51,54,50,50,50,49,54,51,50,53,51,50,46,38,66,72,50,49,49,59,50,51,53,49,51,53,51,50,52,53,50,52,34,53,50,42,50,51,52,40,56,64,48,46,57,59,44,53,50,50,54,49,51,51,53,53,50,65,70,37,88,88,54,66,52,72,66,55,49,52,51,51,48,54,53,45,54,52,43,52,52,51,52,53,50,38,51,53,48,42,52,61,50,50,60,65,54,75,80,78,117

Organism: NCBI:txid2219161